Protein AF-A0A7C5NRJ4-F1 (afdb_monomer_lite)

Foldseek 3Di:
DWDDDVVVVVVLVVLCVVDQQDWDWDAFPVGIDIGGSVQLVLCPCPNRHTNDDDCNHVVNVVVVVVVVVVCVVVVNDDDDDAAAPADPVVGDGDDPVCDVVVDDDDDDFDKDWDWWAFPPDPQETEIFIDSCVVLLLQFQEKEAAQAFKWWFKDDPPHTYIFTPLQPVVDDDDIDTPDIDGLVVQWFTATAGPPCVDPVNVVQCSNVRYGYDYDNPQDSNDTGSMYTARLNHDRVSVVVCVVSVTTHD

Secondary structure (DSSP, 8-state):
--PPPHHHHHHHHHHHHH-TT-EEEEEETTEEEEEEHHHHHHTTTSTTT-SS--TTSHHHHHHHHHHHHHHHHTT----------EETTTTEE--HHHHHHH---------EEEEEEBTTSTTEEEEEEES-GGGGGG--EEEE-TTSEEEEEEETTEEEEEEGGGGGG--S--EEEEEEEGGGGTT-BB--TTTTSHHHHHHTHHHH-BEEE-TT--SSSTTSEEEE-TTT-HHHHHHHHHHT----

Sequence (248 aa):
MDWDDPDLLRKLREKMAEDPSQVLTVEGRLGPVTGTVEWIVGHLGMPELGGSYFTFSDENNYTIWSVIKSCHDRGWVYKGRDVMPWCVRCGTGLSQHEIVTEGYQEITHPGVTLRFPLLGRDKESLLIWTTTPWTLTSNVAAAVGPELTYVKVRQGDEIFYLSEGTLHNLRGEYEVLGRLKGHEMEGWRYAGPFDELPAQQRSGSPEAHRVILWDEVGEEEGTGIVHIAPGCGAEDFQLSKEHGLPVV

Radius of gyration: 29.18 Å; chains: 1; bounding box: 64×38×79 Å

Structure (mmCIF, N/CA/C/O backbone):
data_AF-A0A7C5NRJ4-F1
#
_entry.id   AF-A0A7C5NRJ4-F1
#
loop_
_atom_site.group_PDB
_atom_site.id
_atom_site.type_symbol
_atom_site.label_atom_id
_atom_site.label_alt_id
_atom_site.label_comp_id
_atom_site.label_asym_id
_atom_site.label_entity_id
_atom_site.label_seq_id
_atom_site.pdbx_PDB_ins_code
_atom_site.Cartn_x
_atom_site.Cartn_y
_atom_site.Cartn_z
_atom_site.occupancy
_atom_site.B_iso_or_equiv
_atom_site.auth_seq_id
_atom_site.auth_comp_id
_atom_site.auth_asym_id
_atom_site.auth_atom_id
_atom_site.pdbx_PDB_model_num
ATOM 1 N N . MET A 1 1 ? 39.269 7.022 -24.790 1.00 59.81 1 MET A N 1
ATOM 2 C CA . MET A 1 1 ? 37.968 6.362 -24.581 1.00 59.81 1 MET A CA 1
ATOM 3 C C . MET A 1 1 ? 37.298 6.396 -25.935 1.00 59.81 1 MET A C 1
ATOM 5 O O . MET A 1 1 ? 37.292 7.456 -26.547 1.00 59.81 1 MET A O 1
ATOM 9 N N . ASP A 1 2 ? 36.958 5.230 -26.462 1.00 75.44 2 ASP A N 1
ATOM 10 C CA . ASP A 1 2 ? 36.652 5.038 -27.880 1.00 75.44 2 ASP A CA 1
ATOM 11 C C . ASP A 1 2 ? 35.155 5.281 -28.119 1.00 75.44 2 ASP A C 1
ATOM 13 O O . ASP A 1 2 ? 34.381 4.351 -28.340 1.00 75.44 2 ASP A O 1
ATOM 17 N N . TRP A 1 3 ? 34.752 6.535 -27.908 1.00 84.25 3 TRP A N 1
ATOM 18 C CA . TRP A 1 3 ? 33.369 6.987 -28.022 1.00 84.25 3 TRP A CA 1
ATOM 19 C C . TRP A 1 3 ? 33.026 7.347 -29.461 1.00 84.25 3 TRP A C 1
ATOM 21 O O . TRP A 1 3 ? 33.870 7.845 -30.205 1.00 84.25 3 TRP A O 1
ATOM 31 N N . ASP A 1 4 ? 31.760 7.160 -29.804 1.00 87.81 4 ASP A N 1
ATOM 32 C CA . ASP A 1 4 ? 31.194 7.602 -31.072 1.00 87.81 4 ASP A CA 1
ATOM 33 C C . ASP A 1 4 ? 31.113 9.132 -31.132 1.00 87.81 4 ASP A C 1
ATOM 35 O O . ASP A 1 4 ? 30.867 9.801 -30.123 1.00 87.81 4 ASP A O 1
ATOM 39 N N . ASP A 1 5 ? 31.310 9.688 -32.329 1.00 89.50 5 ASP A N 1
ATOM 40 C CA . ASP A 1 5 ? 31.257 11.130 -32.568 1.00 89.50 5 ASP A CA 1
ATOM 41 C C . ASP A 1 5 ? 29.828 11.673 -32.339 1.00 89.50 5 ASP A C 1
ATOM 43 O O . ASP A 1 5 ? 28.901 11.301 -33.071 1.00 89.50 5 ASP A O 1
ATOM 47 N N . PRO A 1 6 ? 29.610 12.582 -31.366 1.00 91.44 6 PRO A N 1
ATOM 48 C CA . PRO A 1 6 ? 28.294 13.156 -31.105 1.00 91.44 6 PRO A CA 1
ATOM 49 C C . PRO A 1 6 ? 27.660 13.855 -32.314 1.00 91.44 6 PRO A C 1
ATOM 51 O O . PRO A 1 6 ? 26.430 13.885 -32.413 1.00 91.44 6 PRO A O 1
ATOM 54 N N . ASP A 1 7 ? 28.453 14.420 -33.227 1.00 94.25 7 ASP A N 1
ATOM 55 C CA . ASP A 1 7 ? 27.920 15.095 -34.414 1.00 94.25 7 ASP A CA 1
ATOM 56 C C . ASP A 1 7 ? 27.380 14.092 -35.437 1.00 94.25 7 ASP A C 1
ATOM 58 O O . ASP A 1 7 ? 26.308 14.308 -36.016 1.00 94.25 7 ASP A O 1
ATOM 62 N N . LEU A 1 8 ? 28.038 12.938 -35.574 1.00 91.62 8 LEU A N 1
ATOM 63 C CA . LEU A 1 8 ? 27.502 11.811 -36.332 1.00 91.62 8 LEU A CA 1
ATOM 64 C C . LEU A 1 8 ? 26.182 11.317 -35.725 1.00 91.62 8 LEU A C 1
ATOM 66 O O . LEU A 1 8 ? 25.205 11.143 -36.454 1.00 91.62 8 LEU A O 1
ATOM 70 N N . LEU A 1 9 ? 26.111 11.153 -34.400 1.00 93.69 9 LEU A N 1
ATOM 71 C CA . LEU A 1 9 ? 24.890 10.696 -33.721 1.00 93.69 9 LEU A CA 1
ATOM 72 C C . LEU A 1 9 ? 23.713 11.668 -33.918 1.00 93.69 9 LEU A C 1
ATOM 74 O O . LEU A 1 9 ? 22.585 11.239 -34.172 1.00 93.69 9 LEU A O 1
ATOM 78 N N . ARG A 1 10 ? 23.957 12.986 -33.863 1.00 95.69 10 ARG A N 1
ATOM 79 C CA . ARG A 1 10 ? 22.926 14.005 -34.151 1.00 95.69 10 ARG A CA 1
ATOM 80 C C . ARG A 1 10 ? 22.443 13.937 -35.597 1.00 95.69 10 ARG A C 1
ATOM 82 O O . ARG A 1 10 ? 21.234 13.987 -35.823 1.00 95.69 10 ARG A O 1
ATOM 89 N N . LYS A 1 11 ? 23.362 13.759 -36.550 1.00 95.69 11 LYS A N 1
ATOM 90 C CA . LYS A 1 11 ? 23.034 13.584 -37.971 1.00 95.69 11 LYS A CA 1
ATOM 91 C C . LYS A 1 11 ? 22.201 12.323 -38.207 1.00 95.69 11 LYS A C 1
ATOM 93 O O . LYS A 1 11 ? 21.231 12.370 -38.956 1.00 95.69 11 LYS A O 1
ATOM 98 N N . LEU A 1 12 ? 22.546 11.206 -37.564 1.00 94.75 12 LEU A N 1
ATOM 99 C CA . LEU A 1 12 ? 21.774 9.963 -37.653 1.00 94.75 12 LEU A CA 1
ATOM 100 C C . LEU A 1 12 ? 20.356 10.140 -37.100 1.00 94.75 12 LEU A C 1
ATOM 102 O O . LEU A 1 12 ? 19.401 9.708 -37.741 1.00 94.75 12 LEU A O 1
ATOM 106 N N . ARG A 1 13 ? 20.199 10.838 -35.968 1.00 95.69 13 ARG A N 1
ATOM 107 C CA . ARG A 1 13 ? 18.881 11.184 -35.408 1.00 95.69 13 ARG A CA 1
ATOM 108 C C . ARG A 1 13 ? 18.036 12.004 -36.385 1.00 95.69 13 ARG A C 1
ATOM 110 O O . ARG A 1 13 ? 16.857 11.714 -36.550 1.00 95.69 13 ARG A O 1
ATOM 117 N N . GLU A 1 14 ? 18.616 13.029 -37.009 1.00 97.50 14 GLU A N 1
ATOM 118 C CA . GLU A 1 14 ? 17.909 13.864 -37.994 1.00 97.50 14 GLU A CA 1
ATOM 119 C C . GLU A 1 14 ? 17.470 13.037 -39.203 1.00 97.50 14 GLU A C 1
ATOM 121 O O . GLU A 1 14 ? 16.296 13.045 -39.560 1.00 97.50 14 GLU A O 1
ATOM 126 N N . LYS A 1 15 ? 18.373 12.222 -39.754 1.00 96.62 15 LYS A N 1
ATOM 127 C CA . LYS A 1 15 ? 18.057 11.339 -40.881 1.00 96.62 15 LYS A CA 1
ATOM 128 C C . LYS A 1 15 ? 17.011 10.275 -40.554 1.00 96.62 15 LYS A C 1
ATOM 130 O O . LYS A 1 15 ? 16.195 9.952 -41.411 1.00 96.62 15 LYS A O 1
ATOM 135 N N . MET A 1 16 ? 17.010 9.763 -39.323 1.00 96.19 16 MET A N 1
ATOM 136 C CA . MET A 1 16 ? 16.001 8.817 -38.843 1.00 96.19 16 MET A CA 1
ATOM 137 C C . MET A 1 16 ? 14.613 9.466 -38.801 1.00 96.19 16 MET A C 1
ATOM 139 O O . MET A 1 16 ? 13.623 8.822 -39.124 1.00 96.19 16 MET A O 1
ATOM 143 N N . ALA A 1 17 ? 14.532 10.745 -38.424 1.00 96.62 17 ALA A N 1
ATOM 144 C CA . ALA A 1 17 ? 13.275 11.489 -38.421 1.00 96.62 17 ALA A CA 1
ATOM 145 C C . ALA A 1 17 ? 12.796 11.865 -39.836 1.00 96.62 17 ALA A C 1
ATOM 147 O O . ALA A 1 17 ? 11.594 11.990 -40.053 1.00 96.62 17 ALA A O 1
ATOM 148 N N . GLU A 1 18 ? 13.720 12.058 -40.783 1.00 97.00 18 GLU A N 1
ATOM 149 C CA . GLU A 1 18 ? 13.412 12.380 -42.182 1.00 97.00 18 GLU A CA 1
ATOM 150 C C . GLU A 1 18 ? 12.893 11.167 -42.969 1.00 97.00 18 GLU A C 1
ATOM 152 O O . GLU A 1 18 ? 11.798 11.211 -43.525 1.00 97.00 18 GLU A O 1
ATOM 157 N N . ASP A 1 19 ? 13.696 10.104 -43.044 1.00 97.25 19 ASP A N 1
ATOM 158 C CA . ASP A 1 19 ? 13.384 8.862 -43.757 1.00 97.25 19 ASP A CA 1
ATOM 159 C C . ASP A 1 19 ? 14.314 7.745 -43.246 1.00 97.25 19 ASP A C 1
ATOM 161 O O . ASP A 1 19 ? 15.492 7.720 -43.623 1.00 97.25 19 ASP A O 1
ATOM 165 N N . PRO A 1 20 ? 13.818 6.808 -42.416 1.00 96.38 20 PRO A N 1
ATOM 166 C CA . PRO A 1 20 ? 14.601 5.677 -41.911 1.00 96.38 20 PRO A CA 1
ATOM 167 C C . PRO A 1 20 ? 15.155 4.755 -43.010 1.00 96.38 20 PRO A C 1
ATOM 169 O O . PRO A 1 20 ? 16.178 4.095 -42.809 1.00 96.38 20 PRO A O 1
ATOM 172 N N . SER A 1 21 ? 14.500 4.713 -44.175 1.00 97.56 21 SER A N 1
ATOM 173 C CA . SER A 1 21 ? 14.833 3.803 -45.276 1.00 97.56 21 SER A CA 1
ATOM 174 C C . SER A 1 21 ? 15.904 4.350 -46.224 1.00 97.56 21 SER A C 1
ATOM 176 O O . SER A 1 21 ? 16.447 3.597 -47.038 1.00 97.56 21 SER A O 1
ATOM 178 N N . GLN A 1 22 ? 16.259 5.637 -46.112 1.00 97.12 22 GLN A N 1
ATOM 179 C CA . GLN A 1 22 ? 17.294 6.239 -46.952 1.00 97.12 22 GLN A CA 1
ATOM 180 C C . GLN A 1 22 ? 18.653 5.573 -46.696 1.00 97.12 22 GLN A C 1
ATOM 182 O O . GLN A 1 22 ? 19.018 5.278 -45.557 1.00 97.12 22 GLN A O 1
ATOM 187 N N . VAL A 1 23 ? 19.432 5.374 -47.756 1.00 96.88 23 VAL A N 1
ATOM 188 C CA . VAL A 1 23 ? 20.769 4.779 -47.659 1.00 96.88 23 VAL A CA 1
ATOM 189 C C . VAL A 1 23 ? 21.804 5.866 -47.380 1.00 96.88 23 VAL A C 1
ATOM 191 O O . VAL A 1 23 ? 21.838 6.888 -48.068 1.00 96.88 23 VAL A O 1
ATOM 194 N N . LEU A 1 24 ? 22.682 5.633 -46.406 1.00 94.75 24 LEU A N 1
ATOM 195 C CA . LEU A 1 24 ? 23.887 6.433 -46.205 1.00 94.75 24 LEU A CA 1
ATOM 196 C C . LEU A 1 24 ? 25.115 5.554 -46.007 1.00 94.75 24 LEU A C 1
ATOM 198 O O . LEU A 1 24 ? 25.022 4.389 -45.626 1.00 94.75 24 LEU A O 1
ATOM 202 N N . THR A 1 25 ? 26.271 6.168 -46.218 1.00 95.44 25 THR A N 1
ATOM 203 C CA . THR A 1 25 ? 27.565 5.614 -45.843 1.00 95.44 25 THR A CA 1
ATOM 204 C C . THR A 1 25 ? 28.103 6.398 -44.652 1.00 95.44 25 THR A C 1
ATOM 206 O O . THR A 1 25 ? 28.098 7.633 -44.666 1.00 95.44 25 THR A O 1
ATOM 209 N N . VAL A 1 26 ? 28.550 5.684 -43.624 1.00 92.62 26 VAL A N 1
ATOM 210 C CA . VAL A 1 26 ? 29.241 6.234 -42.452 1.00 92.62 26 VAL A CA 1
ATOM 211 C C . VAL A 1 26 ? 30.645 5.651 -42.371 1.00 92.62 26 VAL A C 1
ATOM 213 O O . VAL A 1 26 ? 30.872 4.517 -42.786 1.00 92.62 26 VAL A O 1
ATOM 216 N N . GLU A 1 27 ? 31.590 6.423 -41.848 1.00 90.50 27 GLU A N 1
ATOM 217 C CA . GLU A 1 27 ? 32.934 5.922 -41.565 1.00 90.50 27 GLU A CA 1
ATOM 218 C C . GLU A 1 27 ? 32.888 5.089 -40.281 1.00 90.50 27 GLU A C 1
ATOM 220 O O . GLU A 1 27 ? 32.704 5.634 -39.194 1.00 90.50 27 GLU A O 1
ATOM 225 N N . GLY A 1 28 ? 32.992 3.767 -40.422 1.00 86.44 28 GLY A N 1
ATOM 226 C CA . GLY A 1 28 ? 33.091 2.828 -39.309 1.00 86.44 28 GLY A CA 1
ATOM 227 C C . GLY A 1 28 ? 34.545 2.536 -38.932 1.00 86.44 28 GLY A C 1
ATOM 228 O O . GLY A 1 28 ? 35.492 2.962 -39.597 1.00 86.44 28 GLY A O 1
ATOM 229 N N . ARG A 1 29 ? 34.750 1.749 -37.873 1.00 83.81 29 ARG A N 1
ATOM 230 C CA . ARG A 1 29 ? 36.098 1.405 -37.373 1.00 83.81 29 ARG A CA 1
ATOM 231 C C . ARG A 1 29 ? 36.884 0.501 -38.307 1.00 83.81 29 ARG A C 1
ATOM 233 O O . ARG A 1 29 ? 38.108 0.583 -38.367 1.00 83.81 29 ARG A O 1
ATOM 240 N N . LEU A 1 30 ? 36.175 -0.380 -39.004 1.00 85.31 30 LEU A N 1
ATOM 241 C CA . LEU A 1 30 ? 36.756 -1.338 -39.944 1.00 85.31 30 LEU A CA 1
ATOM 242 C C . LEU A 1 30 ? 36.697 -0.832 -41.397 1.00 85.31 30 LEU A C 1
ATOM 244 O O . LEU A 1 30 ? 37.069 -1.562 -42.315 1.00 85.31 30 LEU A O 1
ATOM 248 N N . GLY A 1 31 ? 36.258 0.415 -41.598 1.00 89.56 31 GLY A N 1
ATOM 249 C CA . GLY A 1 31 ? 36.072 1.059 -42.895 1.00 89.56 31 GLY A CA 1
ATOM 250 C C . GLY A 1 31 ? 34.644 1.584 -43.100 1.00 89.56 31 GLY A C 1
ATOM 251 O O . GLY A 1 31 ? 33.817 1.507 -42.189 1.00 89.56 31 GLY A O 1
ATOM 252 N N . PRO A 1 32 ? 34.336 2.118 -44.296 1.00 93.38 32 PRO A N 1
ATOM 253 C CA . PRO A 1 32 ? 33.019 2.664 -44.599 1.00 93.38 32 PRO A CA 1
ATOM 254 C C . PRO A 1 32 ? 31.922 1.595 -44.542 1.00 93.38 32 PRO A C 1
ATOM 256 O O . PRO A 1 32 ? 32.010 0.559 -45.203 1.00 93.38 32 PRO A O 1
ATOM 259 N N . VAL A 1 33 ? 30.850 1.878 -43.808 1.00 93.44 33 VAL A N 1
ATOM 260 C CA . VAL A 1 33 ? 29.668 1.018 -43.680 1.00 93.44 33 VAL A CA 1
ATOM 261 C C . VAL A 1 33 ? 28.497 1.692 -44.385 1.00 93.44 33 VAL A C 1
ATOM 263 O O . VAL A 1 33 ? 28.219 2.866 -44.148 1.00 93.44 33 VAL A O 1
ATOM 266 N N . THR A 1 34 ? 27.813 0.965 -45.271 1.00 95.62 34 THR A N 1
ATOM 267 C CA . THR A 1 34 ? 26.667 1.478 -46.038 1.00 95.62 34 THR A CA 1
ATOM 268 C C . THR A 1 34 ? 25.417 0.677 -45.724 1.00 95.62 34 THR A C 1
ATOM 270 O O . THR A 1 34 ? 25.431 -0.549 -45.801 1.00 95.62 34 THR A O 1
ATOM 273 N N . GLY A 1 35 ? 24.328 1.372 -45.426 1.00 95.31 35 GLY A N 1
ATOM 274 C CA . GLY A 1 35 ? 23.040 0.764 -45.121 1.00 95.31 35 GLY A CA 1
ATOM 275 C C . GLY A 1 35 ? 21.943 1.815 -45.043 1.00 95.31 35 GLY A C 1
ATOM 276 O O . GLY A 1 35 ? 22.200 3.013 -45.181 1.00 95.31 35 GLY A O 1
ATOM 277 N N . THR A 1 36 ? 20.709 1.369 -44.826 1.00 97.44 36 THR A N 1
ATOM 278 C CA . THR A 1 36 ? 19.614 2.280 -44.468 1.00 97.44 36 THR A CA 1
ATOM 279 C C . THR A 1 36 ? 19.926 2.972 -43.138 1.00 97.44 36 THR A C 1
ATOM 281 O O . THR A 1 36 ? 20.596 2.367 -42.296 1.00 97.44 36 THR A O 1
ATOM 284 N N . VAL A 1 37 ? 19.409 4.181 -42.903 1.00 96.81 37 VAL A N 1
ATOM 285 C CA . VAL A 1 37 ? 19.568 4.875 -41.608 1.00 96.81 37 VAL A CA 1
ATOM 286 C C . VAL A 1 37 ? 19.127 3.996 -40.446 1.00 96.81 37 VAL A C 1
ATOM 288 O O . VAL A 1 37 ? 19.855 3.901 -39.461 1.00 96.81 37 VAL A O 1
ATOM 291 N N . GLU A 1 38 ? 17.978 3.332 -40.575 1.00 96.12 38 GLU A N 1
ATOM 292 C CA . GLU A 1 38 ? 17.449 2.426 -39.554 1.00 96.12 38 GLU A CA 1
ATOM 293 C C . GLU A 1 38 ? 18.449 1.325 -39.205 1.00 96.12 38 GLU A C 1
ATOM 295 O O . GLU A 1 38 ? 18.850 1.202 -38.051 1.00 96.12 38 GLU A O 1
ATOM 300 N N . TRP A 1 39 ? 18.923 0.595 -40.218 1.00 95.50 39 TRP A N 1
ATOM 301 C CA . TRP A 1 39 ? 19.940 -0.442 -40.049 1.00 95.50 39 TRP A CA 1
ATOM 302 C C . TRP A 1 39 ? 21.212 0.090 -39.373 1.00 95.50 39 TRP A C 1
ATOM 304 O O . TRP A 1 39 ? 21.688 -0.522 -38.421 1.00 95.50 39 TRP A O 1
ATOM 314 N N . ILE A 1 40 ? 21.736 1.245 -39.802 1.00 94.75 40 ILE A N 1
ATOM 315 C CA . ILE A 1 40 ? 22.952 1.826 -39.206 1.00 94.75 40 ILE A CA 1
ATOM 316 C C . ILE A 1 40 ? 22.726 2.182 -37.732 1.00 94.75 40 ILE A C 1
ATOM 318 O O . ILE A 1 40 ? 23.578 1.875 -36.904 1.00 94.75 40 ILE A O 1
ATOM 322 N N . VAL A 1 41 ? 21.588 2.792 -37.386 1.00 94.38 41 VAL A N 1
ATOM 323 C CA . VAL A 1 41 ? 21.258 3.140 -35.993 1.00 94.38 41 VAL A CA 1
ATOM 324 C C . VAL A 1 41 ? 21.036 1.891 -35.138 1.00 94.38 41 VAL A C 1
ATOM 326 O O . VAL A 1 41 ? 21.525 1.841 -34.011 1.00 94.38 41 VAL A O 1
ATOM 329 N N . GLY A 1 42 ? 20.356 0.874 -35.674 1.00 93.75 42 GLY A N 1
ATOM 330 C CA . GLY A 1 42 ? 20.149 -0.413 -35.006 1.00 93.75 42 GLY A CA 1
ATOM 331 C C . GLY A 1 42 ? 21.455 -1.166 -34.739 1.00 93.75 42 GLY A C 1
ATOM 332 O O . GLY A 1 42 ? 21.559 -1.867 -33.738 1.00 93.75 42 GLY A O 1
ATOM 333 N N . HIS A 1 43 ? 22.485 -0.963 -35.563 1.00 92.75 43 HIS A N 1
ATOM 334 C CA . HIS A 1 43 ? 23.797 -1.603 -35.405 1.00 92.75 43 HIS A CA 1
ATOM 335 C C . HIS A 1 43 ? 24.823 -0.723 -34.665 1.00 92.75 43 HIS A C 1
ATOM 337 O O . HIS A 1 43 ? 25.992 -1.101 -34.552 1.00 92.75 43 HIS A O 1
ATOM 343 N N . LEU A 1 44 ? 24.430 0.439 -34.128 1.00 92.31 44 LEU A N 1
ATOM 344 C CA . LEU A 1 44 ? 25.333 1.239 -33.295 1.00 92.31 44 LEU A CA 1
ATOM 345 C C . LEU A 1 44 ? 25.823 0.432 -32.083 1.00 92.31 44 LEU A C 1
ATOM 347 O O . LEU A 1 44 ? 25.053 -0.252 -31.408 1.00 92.31 44 LEU A O 1
ATOM 351 N N . GLY A 1 45 ? 27.122 0.544 -31.803 1.00 88.75 45 GLY A N 1
ATOM 352 C CA . GLY A 1 45 ? 27.816 -0.237 -30.776 1.00 88.75 45 GLY A CA 1
ATOM 353 C C . GLY A 1 45 ? 28.362 -1.585 -31.250 1.00 88.75 45 GLY A C 1
ATOM 354 O O . GLY A 1 45 ? 29.057 -2.247 -30.483 1.00 88.75 45 GLY A O 1
ATOM 355 N N . MET A 1 46 ? 28.114 -1.964 -32.509 1.00 88.75 46 MET A N 1
ATOM 356 C CA . MET A 1 46 ? 28.750 -3.130 -33.125 1.00 88.75 46 MET A CA 1
ATOM 357 C C . MET A 1 46 ? 30.193 -2.828 -33.565 1.00 88.75 46 MET A C 1
ATOM 359 O O . MET A 1 46 ? 30.471 -1.687 -33.954 1.00 88.75 46 MET A O 1
ATOM 363 N N . PRO A 1 47 ? 31.111 -3.823 -33.557 1.00 85.75 47 PRO A N 1
ATOM 364 C CA . PRO A 1 47 ? 32.531 -3.637 -33.869 1.00 85.75 47 PRO A CA 1
ATOM 365 C C . PRO A 1 47 ? 32.821 -2.895 -35.177 1.00 85.75 47 PRO A C 1
ATOM 367 O O . PRO A 1 47 ? 33.839 -2.209 -35.279 1.00 85.75 47 PRO A O 1
ATOM 370 N N . GLU A 1 48 ? 31.948 -3.027 -36.176 1.00 86.06 48 GLU A N 1
ATOM 371 C CA . GLU A 1 48 ? 32.102 -2.392 -37.484 1.00 86.06 48 GLU A CA 1
ATOM 372 C C . GLU A 1 48 ? 31.872 -0.876 -37.421 1.00 86.06 48 GLU A C 1
ATOM 374 O O . GLU A 1 48 ? 32.523 -0.131 -38.154 1.00 86.06 48 GLU A O 1
ATOM 379 N N . LEU A 1 49 ? 30.975 -0.415 -36.544 1.00 85.69 49 LEU A N 1
ATOM 380 C CA . LEU A 1 49 ? 30.508 0.972 -36.482 1.00 85.69 49 LEU A CA 1
ATOM 381 C C . LEU A 1 49 ? 31.152 1.774 -35.349 1.00 85.69 49 LEU A C 1
ATOM 383 O O . LEU A 1 49 ? 31.467 2.942 -35.555 1.00 85.69 49 LEU A O 1
ATOM 387 N N . GLY A 1 50 ? 31.390 1.171 -34.182 1.00 75.56 50 GLY A N 1
ATOM 388 C CA . GLY A 1 50 ? 31.805 1.933 -33.006 1.00 75.56 50 GLY A CA 1
ATOM 389 C C . GLY A 1 50 ? 31.890 1.106 -31.728 1.00 75.56 50 GLY A C 1
ATOM 390 O O . GLY A 1 50 ? 31.835 -0.117 -31.754 1.00 75.56 50 GLY A O 1
ATOM 391 N N . GLY A 1 51 ? 32.081 1.777 -30.595 1.00 76.50 51 GLY A N 1
ATOM 392 C CA . GLY A 1 51 ? 32.390 1.130 -29.311 1.00 76.50 51 GLY A CA 1
ATOM 393 C C . GLY A 1 51 ? 31.859 1.869 -28.096 1.00 76.50 51 GLY A C 1
ATOM 394 O O . GLY A 1 51 ? 32.277 1.567 -26.976 1.00 76.50 51 GLY A O 1
ATOM 395 N N . SER A 1 52 ? 30.926 2.799 -28.303 1.00 88.62 52 SER A N 1
ATOM 396 C CA . SER A 1 52 ? 29.949 3.117 -27.267 1.00 88.62 52 SER A CA 1
ATOM 397 C C . SER A 1 52 ? 28.877 2.032 -27.250 1.00 88.62 52 SER A C 1
ATOM 399 O O . SER A 1 52 ? 28.541 1.444 -28.273 1.00 88.62 52 SER A O 1
ATOM 401 N N . TYR A 1 53 ? 28.309 1.789 -26.080 1.00 88.69 53 TYR A N 1
ATOM 402 C CA . TYR A 1 53 ? 27.153 0.920 -25.926 1.00 88.69 53 TYR A CA 1
ATOM 403 C C . TYR A 1 53 ? 25.859 1.741 -26.017 1.00 88.69 53 TYR A C 1
ATOM 405 O O . TYR A 1 53 ? 25.759 2.801 -25.393 1.00 88.69 53 TYR A O 1
ATOM 413 N N . PHE A 1 54 ? 24.858 1.232 -26.741 1.00 91.81 54 PHE A N 1
ATOM 414 C CA . PHE A 1 54 ? 23.553 1.876 -26.898 1.00 91.81 54 PHE A CA 1
ATOM 415 C C . PHE A 1 54 ? 22.427 0.916 -26.522 1.00 91.81 54 PHE A C 1
ATOM 417 O O . PHE A 1 54 ? 22.335 -0.187 -27.049 1.00 91.81 54 PHE A O 1
ATOM 424 N N . THR A 1 55 ? 21.526 1.347 -25.636 1.00 92.56 55 THR A N 1
ATOM 425 C CA . THR A 1 55 ? 20.427 0.492 -25.161 1.00 92.56 55 THR A CA 1
ATOM 426 C C . THR A 1 55 ? 19.377 0.205 -26.234 1.00 92.56 55 THR A C 1
ATOM 428 O O . THR A 1 55 ? 18.687 -0.805 -26.152 1.00 92.56 55 THR A O 1
ATOM 431 N N . PHE A 1 56 ? 19.257 1.078 -27.233 1.00 91.62 56 PHE A N 1
ATOM 432 C CA . PHE A 1 56 ? 18.292 0.950 -28.322 1.00 91.62 56 PHE A CA 1
ATOM 433 C C . PHE A 1 56 ? 18.808 0.126 -29.513 1.00 91.62 56 PHE A C 1
ATOM 435 O O . PHE A 1 56 ? 18.047 -0.058 -30.459 1.00 91.62 56 PHE A O 1
ATOM 442 N N . SER A 1 57 ? 20.068 -0.331 -29.502 1.00 93.06 57 SER A N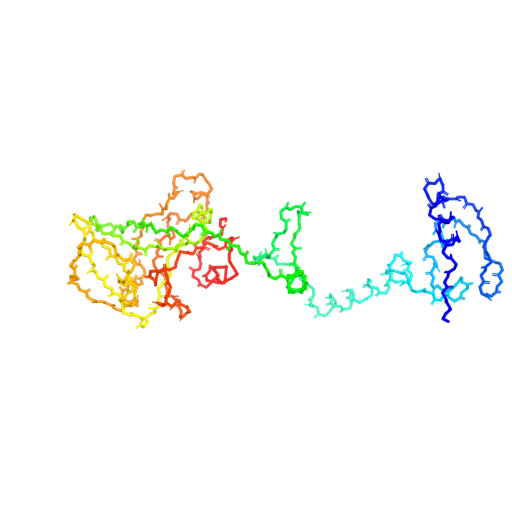 1
ATOM 443 C CA . SER A 1 57 ? 20.614 -1.139 -30.598 1.00 93.06 57 SER A CA 1
ATOM 444 C C . SER A 1 57 ? 19.975 -2.527 -30.646 1.00 93.06 57 SER A C 1
ATOM 446 O O . SER A 1 57 ? 19.503 -3.058 -29.634 1.00 93.06 57 SER A O 1
ATOM 448 N N . ASP A 1 58 ? 19.979 -3.130 -31.830 1.00 93.06 58 ASP A N 1
ATOM 449 C CA . ASP A 1 58 ? 19.410 -4.449 -32.080 1.00 93.06 58 ASP A CA 1
ATOM 450 C C . ASP A 1 58 ? 20.108 -5.508 -31.227 1.00 93.06 58 ASP A C 1
ATOM 452 O O . ASP A 1 58 ? 19.438 -6.264 -30.526 1.00 93.06 58 ASP A O 1
ATOM 456 N N . GLU A 1 59 ? 21.445 -5.537 -31.214 1.00 90.81 59 GLU A N 1
ATOM 457 C CA . GLU A 1 59 ? 22.207 -6.501 -30.409 1.00 90.81 59 GLU A CA 1
ATOM 458 C C . GLU A 1 59 ? 21.847 -6.402 -28.922 1.00 90.81 59 GLU A C 1
ATOM 460 O O . GLU A 1 59 ? 21.589 -7.425 -28.273 1.00 90.81 59 GLU A O 1
ATOM 465 N N . ASN A 1 60 ? 21.777 -5.182 -28.377 1.00 92.31 60 ASN A N 1
ATOM 466 C CA . ASN A 1 60 ? 21.425 -5.002 -26.978 1.00 92.31 60 ASN A CA 1
ATOM 467 C C . ASN A 1 60 ? 19.987 -5.453 -26.700 1.00 92.31 60 ASN A C 1
ATOM 469 O O . ASN A 1 60 ? 19.750 -6.196 -25.745 1.00 92.31 60 ASN A O 1
ATOM 473 N N . ASN A 1 61 ? 19.034 -5.054 -27.545 1.00 95.06 61 ASN A N 1
ATOM 474 C CA . ASN A 1 61 ? 17.645 -5.482 -27.423 1.00 95.06 61 ASN A CA 1
ATOM 475 C C . ASN A 1 61 ? 17.542 -7.013 -27.471 1.00 95.06 61 ASN A C 1
ATOM 477 O O . ASN A 1 61 ? 16.993 -7.613 -26.548 1.00 95.06 61 ASN A O 1
ATOM 481 N N . TYR A 1 62 ? 18.121 -7.681 -28.471 1.00 95.12 62 TYR A N 1
ATOM 482 C CA . TYR A 1 62 ? 18.080 -9.145 -28.571 1.00 95.12 62 TYR A CA 1
ATOM 483 C C . TYR A 1 62 ? 18.768 -9.842 -27.392 1.00 95.12 62 TYR A C 1
ATOM 485 O O . TYR A 1 62 ? 18.295 -10.885 -26.930 1.00 95.12 62 TYR A O 1
ATOM 493 N N . THR A 1 63 ? 19.828 -9.250 -26.844 1.00 94.75 63 THR A N 1
ATOM 494 C CA . THR A 1 63 ? 20.477 -9.749 -25.625 1.00 94.75 63 THR A CA 1
ATOM 495 C C . THR A 1 63 ? 19.546 -9.642 -24.415 1.00 94.75 63 THR A C 1
ATOM 497 O O . THR A 1 63 ? 19.378 -10.625 -23.688 1.00 94.75 63 THR A O 1
ATOM 500 N N . ILE A 1 64 ? 18.862 -8.507 -24.230 1.00 96.56 64 ILE A N 1
ATOM 501 C CA . ILE A 1 64 ? 17.836 -8.332 -23.187 1.00 96.56 64 ILE A CA 1
ATOM 502 C C . ILE A 1 64 ? 16.722 -9.375 -23.349 1.00 96.56 64 ILE A C 1
ATOM 504 O O . ILE A 1 64 ? 16.351 -10.041 -22.379 1.00 96.56 64 ILE A O 1
ATOM 508 N N . TRP A 1 65 ? 16.225 -9.583 -24.571 1.00 97.50 65 TRP A N 1
ATOM 509 C CA . TRP A 1 65 ? 15.206 -10.597 -24.861 1.00 97.50 65 TRP A CA 1
ATOM 510 C C . TRP A 1 65 ? 15.677 -12.014 -24.515 1.00 97.50 65 TRP A C 1
ATOM 512 O O . TRP A 1 65 ? 14.905 -12.793 -23.953 1.00 97.50 65 TRP A O 1
ATOM 522 N N . SER A 1 66 ? 16.940 -12.347 -24.787 1.00 97.88 66 SER A N 1
ATOM 523 C CA . SER A 1 66 ? 17.535 -13.640 -24.423 1.00 97.88 66 SER A CA 1
ATOM 524 C C . SER A 1 66 ? 17.574 -13.856 -22.904 1.00 97.88 66 SER A C 1
ATOM 526 O O . SER A 1 66 ? 17.237 -14.940 -22.411 1.00 97.88 66 SER A O 1
ATOM 528 N N . VAL A 1 67 ? 17.904 -12.810 -22.138 1.00 98.00 67 VAL A N 1
ATOM 529 C CA . VAL A 1 67 ? 17.877 -12.849 -20.667 1.00 98.00 67 VAL A CA 1
ATOM 530 C C . VAL A 1 67 ? 16.448 -13.028 -20.154 1.00 98.00 67 VAL A C 1
ATOM 532 O O . VAL A 1 67 ? 16.202 -13.933 -19.356 1.00 98.00 67 VAL A O 1
ATOM 535 N N . ILE A 1 68 ? 15.489 -12.238 -20.649 1.00 97.69 68 ILE A N 1
ATOM 536 C CA . ILE A 1 68 ? 14.075 -12.350 -20.253 1.00 97.69 68 ILE A CA 1
ATOM 537 C C . ILE A 1 68 ? 13.538 -13.746 -20.580 1.00 97.69 68 ILE A C 1
ATOM 539 O O . ILE A 1 68 ? 12.901 -14.369 -19.729 1.00 97.69 68 ILE A O 1
ATOM 543 N N . LYS A 1 69 ? 13.846 -14.277 -21.770 1.00 97.94 69 LYS A N 1
ATOM 544 C CA . LYS A 1 69 ? 13.485 -15.644 -22.159 1.00 97.94 69 LYS A CA 1
ATOM 545 C C . LYS A 1 69 ? 14.083 -16.677 -21.207 1.00 97.94 69 LYS A C 1
ATOM 547 O O . LYS A 1 69 ? 13.372 -17.574 -20.773 1.00 97.94 69 LYS A O 1
ATOM 552 N N . SER A 1 70 ? 15.355 -16.536 -20.846 1.00 98.19 70 SER A N 1
ATOM 553 C CA . SER A 1 70 ? 16.016 -17.446 -19.905 1.00 98.19 70 SER A CA 1
ATOM 554 C C . SER A 1 70 ? 15.360 -17.422 -18.521 1.00 98.19 70 SER A C 1
ATOM 556 O O . SER A 1 70 ? 15.181 -18.472 -17.907 1.00 98.19 70 SER A O 1
ATOM 558 N N . CYS A 1 71 ? 14.966 -16.244 -18.031 1.00 98.19 71 CYS A N 1
ATOM 559 C CA . CYS A 1 71 ? 14.224 -16.104 -16.777 1.00 98.19 71 CYS A CA 1
ATOM 560 C C . CYS A 1 71 ? 12.818 -16.712 -16.877 1.00 98.19 71 CYS A C 1
ATOM 562 O O . CYS A 1 71 ? 12.380 -17.406 -15.960 1.00 98.19 71 CYS A O 1
ATOM 564 N N . HIS A 1 72 ? 12.125 -16.500 -17.996 1.00 97.56 72 HIS A N 1
ATOM 565 C CA . HIS A 1 72 ? 10.813 -17.087 -18.258 1.00 97.56 72 HIS A CA 1
ATOM 566 C C . HIS A 1 72 ? 10.871 -18.621 -18.322 1.00 97.56 72 HIS A C 1
ATOM 568 O O . HIS A 1 72 ? 10.081 -19.286 -17.659 1.00 97.56 72 HIS A O 1
ATOM 574 N N . ASP A 1 73 ? 11.836 -19.194 -19.047 1.00 98.06 73 ASP A N 1
ATOM 575 C CA . ASP A 1 73 ? 12.017 -20.649 -19.170 1.00 98.06 73 ASP A CA 1
ATOM 576 C C . ASP A 1 73 ? 12.324 -21.316 -17.812 1.00 98.06 73 ASP A C 1
ATOM 578 O O . ASP A 1 73 ? 12.044 -22.498 -17.618 1.00 98.06 73 ASP A O 1
ATOM 582 N N . ARG A 1 74 ? 12.861 -20.555 -16.848 1.00 98.19 74 ARG A N 1
ATOM 583 C CA . ARG A 1 74 ? 13.093 -20.982 -15.455 1.00 98.19 74 ARG A CA 1
ATOM 584 C C . ARG A 1 74 ? 11.897 -20.745 -14.525 1.00 98.19 74 ARG A C 1
ATOM 586 O O . ARG A 1 74 ? 11.982 -21.074 -13.344 1.00 98.19 74 ARG A O 1
ATOM 593 N N . GLY A 1 75 ? 10.809 -20.158 -15.021 1.00 97.50 75 GLY A N 1
ATOM 594 C CA . GLY A 1 75 ? 9.628 -19.808 -14.229 1.00 97.50 75 GLY A CA 1
ATOM 595 C C . GLY A 1 75 ? 9.817 -18.601 -13.302 1.00 97.50 75 GLY A C 1
ATOM 596 O O . GLY A 1 75 ? 9.045 -18.434 -12.364 1.00 97.50 75 GLY A O 1
ATOM 597 N N . TRP A 1 76 ? 10.836 -17.763 -13.525 1.00 97.75 76 TRP A N 1
ATOM 598 C CA . TRP A 1 76 ? 11.116 -16.581 -12.693 1.00 97.75 76 TRP A CA 1
ATOM 599 C C . TRP A 1 76 ? 10.313 -15.343 -13.104 1.00 97.75 76 TRP A C 1
ATOM 601 O O . TRP A 1 76 ? 10.194 -14.400 -12.328 1.00 97.75 76 TRP A O 1
ATOM 611 N N . VAL A 1 77 ? 9.756 -15.340 -14.318 1.00 96.25 77 VAL A N 1
ATOM 612 C CA . VAL A 1 77 ? 8.860 -14.287 -14.812 1.00 96.25 77 VAL A CA 1
ATOM 613 C C . VAL A 1 77 ? 7.434 -14.812 -14.772 1.00 96.25 77 VAL A C 1
ATOM 615 O O . VAL A 1 77 ? 7.130 -15.834 -15.383 1.00 96.25 77 VAL A O 1
ATOM 618 N N . TYR A 1 78 ? 6.553 -14.098 -14.078 1.00 93.88 78 TYR A N 1
ATOM 619 C CA . TYR A 1 78 ? 5.147 -14.461 -13.947 1.00 93.88 78 TYR A CA 1
ATOM 620 C C . TYR A 1 78 ? 4.254 -13.220 -13.976 1.00 93.88 78 TYR A C 1
ATOM 622 O O . TYR A 1 78 ? 4.698 -12.099 -13.734 1.00 93.88 78 TYR A O 1
ATOM 630 N N . LYS A 1 79 ? 2.970 -13.434 -14.277 1.00 92.94 79 LYS A N 1
ATOM 631 C CA . LYS A 1 79 ? 1.938 -12.399 -14.209 1.00 92.94 79 LYS A CA 1
ATOM 632 C C . LYS A 1 79 ? 1.144 -12.572 -12.919 1.00 92.94 79 LYS A C 1
ATOM 634 O O . LYS A 1 79 ? 0.499 -13.601 -12.737 1.00 92.94 79 LYS A O 1
ATOM 639 N N . GLY A 1 80 ? 1.178 -11.562 -12.057 1.00 89.69 80 GLY A N 1
ATOM 640 C CA . GLY A 1 80 ? 0.419 -11.511 -10.807 1.00 89.69 80 GLY A CA 1
ATOM 641 C C . GLY A 1 80 ? -0.466 -10.269 -10.716 1.00 89.69 80 GLY A C 1
ATOM 642 O O . GLY A 1 80 ? -0.330 -9.337 -11.509 1.00 89.69 80 GLY A O 1
ATOM 643 N N . ARG A 1 81 ? -1.380 -10.275 -9.743 1.00 88.50 81 ARG A N 1
ATOM 644 C CA . ARG A 1 81 ? -2.055 -9.072 -9.241 1.00 88.50 81 ARG A CA 1
ATOM 645 C C . ARG A 1 81 ? -1.432 -8.756 -7.888 1.00 88.50 81 ARG A C 1
ATOM 647 O O . ARG A 1 81 ? -1.396 -9.642 -7.038 1.00 88.50 81 ARG A O 1
ATOM 654 N N . ASP A 1 82 ? -0.953 -7.533 -7.728 1.00 88.12 82 ASP A N 1
ATOM 655 C CA . ASP A 1 82 ? -0.302 -7.070 -6.506 1.00 88.12 82 ASP A CA 1
ATOM 656 C C . ASP A 1 82 ? -0.555 -5.575 -6.293 1.00 88.12 82 ASP A C 1
ATOM 658 O O . ASP A 1 82 ? -0.994 -4.886 -7.224 1.00 88.12 82 ASP A O 1
ATOM 662 N N . VAL A 1 83 ? -0.276 -5.088 -5.086 1.00 90.44 83 VAL A N 1
ATOM 663 C CA . VAL A 1 83 ? -0.250 -3.655 -4.779 1.00 90.44 83 VAL A CA 1
ATOM 664 C C . VAL A 1 83 ? 1.166 -3.148 -4.990 1.00 90.44 83 VAL A C 1
ATOM 666 O O . VAL A 1 83 ? 2.125 -3.665 -4.424 1.00 90.44 83 VAL A O 1
ATOM 669 N N . MET A 1 84 ? 1.297 -2.135 -5.840 1.00 89.31 84 MET A N 1
ATOM 670 C CA . MET A 1 84 ? 2.582 -1.584 -6.244 1.00 89.31 84 MET A CA 1
ATOM 671 C C . MET A 1 84 ? 2.565 -0.065 -6.071 1.00 89.31 84 MET A C 1
ATOM 673 O O . MET A 1 84 ? 1.537 0.569 -6.328 1.00 89.31 84 MET A O 1
ATOM 677 N N . PRO A 1 85 ? 3.703 0.542 -5.714 1.00 89.75 85 PRO A N 1
ATOM 678 C CA . PRO A 1 85 ? 3.896 1.981 -5.800 1.00 89.75 85 PRO A CA 1
ATOM 679 C C . PRO A 1 85 ? 3.521 2.486 -7.195 1.00 89.75 85 PRO A C 1
ATOM 681 O O . PRO A 1 85 ? 3.981 1.949 -8.203 1.00 89.75 85 PRO A O 1
ATOM 684 N N . TRP A 1 86 ? 2.663 3.503 -7.260 1.00 90.44 86 TRP A N 1
ATOM 685 C CA . TRP A 1 86 ? 2.078 3.966 -8.515 1.00 90.44 86 TRP A CA 1
ATOM 686 C C . TRP A 1 86 ? 2.359 5.444 -8.756 1.00 90.44 86 TRP A C 1
ATOM 688 O O . TRP A 1 86 ? 1.998 6.304 -7.949 1.00 90.44 86 TRP A O 1
ATOM 698 N N . CYS A 1 87 ? 2.942 5.764 -9.912 1.00 90.62 87 CYS A N 1
ATOM 699 C CA . CYS A 1 87 ? 3.110 7.148 -10.328 1.00 90.62 87 CYS A CA 1
ATOM 700 C C . CYS A 1 87 ? 1.879 7.616 -11.108 1.00 90.62 87 CYS A C 1
ATOM 702 O O . CYS A 1 87 ? 1.721 7.306 -12.290 1.00 90.62 87 CYS A O 1
ATOM 704 N N . VAL A 1 88 ? 1.031 8.435 -10.482 1.00 91.81 88 VAL A N 1
ATOM 705 C CA . VAL A 1 88 ? -0.173 8.991 -11.132 1.00 91.81 88 VAL A CA 1
ATOM 706 C C . VAL A 1 88 ? 0.142 9.873 -12.344 1.00 91.81 88 VAL A C 1
ATOM 708 O O . VAL A 1 88 ? -0.650 9.927 -13.278 1.00 91.81 88 VAL A O 1
ATOM 711 N N . ARG A 1 89 ? 1.311 10.530 -12.364 1.00 92.19 89 ARG A N 1
ATOM 712 C CA . ARG A 1 89 ? 1.768 11.354 -13.496 1.00 92.19 89 ARG A CA 1
ATOM 713 C C . ARG A 1 89 ? 2.141 10.496 -14.704 1.00 92.19 89 ARG A C 1
ATOM 715 O O . ARG A 1 89 ? 1.810 10.856 -15.827 1.00 92.19 89 ARG A O 1
ATOM 722 N N . CYS A 1 90 ? 2.868 9.404 -14.473 1.00 93.00 90 CYS A N 1
ATOM 723 C CA . CYS A 1 90 ? 3.376 8.543 -15.541 1.00 93.00 90 CYS A CA 1
ATOM 724 C C . CYS A 1 90 ? 2.366 7.462 -15.956 1.00 93.00 90 CYS A C 1
ATOM 726 O O . CYS A 1 90 ? 2.473 6.932 -17.056 1.00 93.00 90 CYS A O 1
ATOM 728 N N . GLY A 1 91 ? 1.399 7.129 -15.094 1.00 94.31 91 GLY A N 1
ATOM 729 C CA . GLY A 1 91 ? 0.414 6.079 -15.353 1.00 94.31 91 GLY A CA 1
ATOM 730 C C . GLY A 1 91 ? 1.011 4.669 -15.334 1.00 94.31 91 GLY A C 1
ATOM 731 O O . GLY A 1 91 ? 0.552 3.810 -16.081 1.00 94.31 91 GLY A O 1
ATOM 732 N N . THR A 1 92 ? 2.042 4.439 -14.514 1.00 92.69 92 THR A N 1
ATOM 733 C CA . THR A 1 92 ? 2.726 3.144 -14.398 1.00 92.69 92 THR A CA 1
ATOM 734 C C . THR A 1 92 ? 3.118 2.838 -12.954 1.00 92.69 92 THR A C 1
ATOM 736 O O . THR A 1 92 ? 3.330 3.748 -12.145 1.00 92.69 92 THR A O 1
ATOM 739 N N . GLY A 1 93 ? 3.235 1.543 -12.655 1.00 91.00 93 GLY A N 1
ATOM 740 C CA . GLY A 1 93 ? 3.853 1.060 -11.427 1.00 91.00 93 GLY A CA 1
ATOM 741 C C . GLY A 1 93 ? 5.359 1.315 -11.440 1.00 91.00 93 GLY A C 1
ATOM 742 O O . GLY A 1 93 ? 5.980 1.288 -12.505 1.00 91.00 93 GLY A O 1
ATOM 743 N N . LEU A 1 94 ? 5.914 1.564 -10.258 1.00 90.44 94 LEU A N 1
ATOM 744 C CA . LEU A 1 94 ? 7.340 1.770 -10.028 1.00 90.44 94 LEU A CA 1
ATOM 745 C C . LEU A 1 94 ? 7.942 0.558 -9.316 1.00 90.44 94 LEU A C 1
ATOM 747 O O . LEU A 1 94 ? 7.288 -0.109 -8.510 1.00 90.44 94 LEU A O 1
ATOM 751 N N . SER A 1 95 ? 9.210 0.292 -9.598 1.00 89.19 95 SER A N 1
ATOM 752 C CA . SER A 1 95 ? 10.016 -0.652 -8.834 1.00 89.19 95 SER A CA 1
ATOM 753 C C . SER A 1 95 ? 10.398 -0.072 -7.467 1.00 89.19 95 SER A C 1
ATOM 755 O O . SER A 1 95 ? 10.474 1.141 -7.275 1.00 89.19 95 SER A O 1
ATOM 757 N N . GLN A 1 96 ? 10.715 -0.946 -6.507 1.00 84.50 96 GLN A N 1
ATOM 758 C CA . GLN A 1 96 ? 11.224 -0.514 -5.199 1.00 84.50 96 GLN A CA 1
ATOM 759 C C . GLN A 1 96 ? 12.524 0.299 -5.318 1.00 84.50 96 GLN A C 1
ATOM 761 O O . GLN A 1 96 ? 12.751 1.211 -4.528 1.00 84.50 96 GLN A O 1
ATOM 766 N N . HIS A 1 97 ? 13.368 -0.007 -6.312 1.00 85.62 97 HIS A N 1
ATOM 767 C CA . HIS A 1 97 ? 14.633 0.701 -6.504 1.00 85.62 97 HIS A CA 1
ATOM 768 C C . HIS A 1 97 ? 14.411 2.164 -6.900 1.00 85.62 97 HIS A C 1
ATOM 770 O O . HIS A 1 97 ? 15.065 3.034 -6.334 1.00 85.62 97 HIS A O 1
ATOM 776 N N . GLU A 1 98 ? 13.447 2.443 -7.786 1.00 84.69 98 GLU A N 1
ATOM 777 C CA . GLU A 1 98 ? 13.119 3.811 -8.218 1.00 84.69 98 GLU A CA 1
ATOM 778 C C . GLU A 1 98 ? 12.708 4.701 -7.039 1.00 84.69 98 GLU A C 1
ATOM 780 O O . GLU A 1 98 ? 13.205 5.818 -6.915 1.00 84.69 98 GLU A O 1
ATOM 785 N N . ILE A 1 99 ? 11.890 4.183 -6.117 1.00 82.00 99 ILE A N 1
ATOM 786 C CA . ILE A 1 99 ? 11.455 4.923 -4.919 1.00 82.00 99 ILE A CA 1
ATOM 787 C C . ILE A 1 99 ? 12.645 5.302 -4.039 1.00 82.00 99 ILE A C 1
ATOM 789 O O . ILE A 1 99 ? 12.754 6.440 -3.586 1.00 82.00 99 ILE A O 1
ATOM 793 N N . VAL A 1 100 ? 13.545 4.348 -3.791 1.00 74.00 100 VAL A N 1
ATOM 794 C CA . VAL A 1 100 ? 14.704 4.566 -2.917 1.00 74.00 100 VAL A CA 1
ATOM 795 C C . VAL A 1 100 ? 15.681 5.559 -3.549 1.00 74.00 100 VAL A C 1
ATOM 797 O O . VAL A 1 100 ? 16.277 6.364 -2.833 1.00 74.00 100 VAL A O 1
ATOM 800 N N . THR A 1 101 ? 15.836 5.536 -4.876 1.00 74.44 101 THR A N 1
ATOM 801 C CA . THR A 1 101 ? 16.766 6.426 -5.586 1.00 74.44 101 THR A CA 1
ATOM 802 C C . THR A 1 101 ? 16.229 7.834 -5.823 1.00 74.44 101 THR A C 1
ATOM 804 O O . THR A 1 101 ? 17.017 8.777 -5.794 1.00 74.44 101 THR A O 1
ATOM 807 N N . GLU A 1 102 ? 14.919 8.002 -6.045 1.00 67.62 102 GLU A N 1
ATOM 808 C CA . GLU A 1 102 ? 14.306 9.329 -6.244 1.00 67.62 102 GLU A CA 1
ATOM 809 C C . GLU A 1 102 ? 14.103 10.099 -4.926 1.00 67.62 102 GLU A C 1
ATOM 811 O O . GLU A 1 102 ? 13.901 11.314 -4.943 1.00 67.62 102 GLU A O 1
ATOM 816 N N . GLY A 1 103 ? 14.274 9.417 -3.790 1.00 65.56 103 GLY A N 1
ATOM 817 C CA . GLY A 1 103 ? 14.398 10.012 -2.466 1.00 65.56 103 GLY A CA 1
ATOM 818 C C . GLY A 1 103 ? 13.059 10.267 -1.775 1.00 65.56 103 GLY A C 1
ATOM 819 O O . GLY A 1 103 ? 12.084 10.719 -2.372 1.00 65.56 103 GLY A O 1
ATOM 820 N N . TYR A 1 104 ? 13.031 10.005 -0.469 1.00 81.19 104 TYR A N 1
ATOM 821 C CA . TYR A 1 104 ? 11.904 10.366 0.385 1.00 81.19 104 TYR A CA 1
ATOM 822 C C . TYR A 1 104 ? 11.833 11.881 0.564 1.00 81.19 104 TYR A C 1
ATOM 824 O O . TYR A 1 104 ? 12.850 12.551 0.751 1.00 81.19 104 TYR A O 1
ATOM 832 N N . GLN A 1 105 ? 10.613 12.411 0.538 1.00 84.38 105 GLN A N 1
ATOM 833 C CA . GLN A 1 105 ? 10.341 13.815 0.814 1.00 84.38 105 GLN A CA 1
ATOM 834 C C . GLN A 1 105 ? 9.554 13.940 2.110 1.00 84.38 105 GLN A C 1
ATOM 836 O O . GLN A 1 105 ? 8.611 13.187 2.349 1.00 84.38 105 G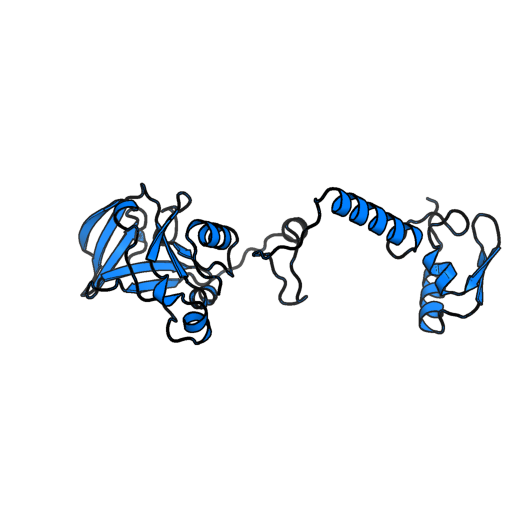LN A O 1
ATOM 841 N N . GLU A 1 106 ? 9.929 14.915 2.931 1.00 88.75 106 GLU A N 1
ATOM 842 C CA . GLU A 1 106 ? 9.156 15.267 4.113 1.00 88.75 106 GLU A CA 1
ATOM 843 C C . GLU A 1 106 ? 7.931 16.077 3.682 1.00 88.75 106 GLU A C 1
ATOM 845 O O . GLU A 1 106 ? 8.050 17.154 3.093 1.00 88.75 106 GLU A O 1
ATOM 850 N N . ILE A 1 107 ? 6.746 15.533 3.946 1.00 90.06 107 ILE A N 1
ATOM 851 C CA . ILE A 1 107 ? 5.464 16.148 3.608 1.00 90.06 107 ILE A CA 1
ATOM 852 C C . ILE A 1 107 ? 4.501 16.023 4.786 1.00 90.06 107 ILE A C 1
ATOM 854 O O . ILE A 1 107 ? 4.563 15.082 5.573 1.00 90.06 107 ILE A O 1
ATOM 858 N N . THR A 1 108 ? 3.594 16.989 4.916 1.00 92.44 108 THR A N 1
ATOM 859 C CA . THR A 1 108 ? 2.579 16.993 5.975 1.00 92.44 108 THR A CA 1
ATOM 860 C C . THR A 1 108 ? 1.254 16.467 5.442 1.00 92.44 108 THR A C 1
ATOM 862 O O . THR A 1 108 ? 0.730 16.975 4.450 1.00 92.44 108 THR A O 1
ATOM 865 N N . HIS A 1 109 ? 0.675 15.497 6.148 1.00 90.62 109 HIS A N 1
ATOM 866 C CA . HIS A 1 109 ? -0.651 14.957 5.862 1.00 90.62 109 HIS A CA 1
ATOM 867 C C . HIS A 1 109 ? -1.637 15.263 6.994 1.00 90.62 109 HIS A C 1
ATOM 869 O O . HIS A 1 109 ? -1.236 15.351 8.157 1.00 90.62 109 HIS A O 1
ATOM 875 N N . PRO A 1 110 ? -2.939 15.406 6.689 1.00 91.75 110 PRO A N 1
ATOM 876 C CA . PRO A 1 110 ? -3.961 15.416 7.722 1.00 91.75 110 PRO A CA 1
ATOM 877 C C . PRO A 1 110 ? -4.065 14.026 8.364 1.00 91.75 110 PRO A C 1
ATOM 879 O O . PRO A 1 110 ? -4.342 13.044 7.682 1.00 91.75 110 PRO A O 1
ATOM 882 N N . GLY A 1 111 ? -3.886 13.953 9.683 1.00 93.06 111 GLY A N 1
ATOM 883 C CA . GLY A 1 111 ? -4.258 12.784 10.477 1.00 93.06 111 GLY A CA 1
ATOM 884 C C . GLY A 1 111 ? -5.709 12.913 10.928 1.00 93.06 111 GLY A C 1
ATOM 885 O O . GLY A 1 111 ? -6.065 13.901 11.574 1.00 93.06 111 GLY A O 1
ATOM 886 N N . VAL A 1 112 ? -6.548 11.942 10.579 1.00 94.69 112 VAL A N 1
ATOM 887 C CA . VAL A 1 112 ? -7.967 11.940 10.953 1.00 94.69 112 VAL A CA 1
ATOM 888 C C . VAL A 1 112 ? -8.286 10.743 11.829 1.00 94.69 112 VAL A C 1
ATOM 890 O O . VAL A 1 112 ? -7.782 9.646 11.607 1.00 94.69 112 VAL A O 1
ATOM 893 N N . THR A 1 113 ? -9.164 10.970 12.801 1.00 95.44 113 THR A N 1
ATOM 894 C CA . THR A 1 113 ? -9.717 9.927 13.660 1.00 95.44 113 THR A CA 1
ATOM 895 C C . THR A 1 113 ? -11.209 9.817 13.390 1.00 95.44 113 THR A C 1
ATOM 897 O O . THR A 1 113 ? -11.916 10.826 13.367 1.00 95.44 113 THR A O 1
ATOM 900 N N . LEU A 1 114 ? -11.692 8.601 13.170 1.00 95.19 114 LEU A N 1
ATOM 901 C CA . LEU A 1 114 ? -13.069 8.323 12.781 1.00 95.19 114 LEU A CA 1
ATOM 902 C C . LEU A 1 114 ? -13.619 7.098 13.517 1.00 95.19 114 LEU A C 1
ATOM 904 O O . LEU A 1 114 ? -12.877 6.296 14.081 1.00 95.19 114 LEU A O 1
ATOM 908 N N . ARG A 1 115 ? -14.947 6.989 13.535 1.00 96.44 115 ARG A N 1
ATOM 909 C CA . ARG A 1 115 ? -15.680 5.932 14.234 1.00 96.44 115 ARG A CA 1
ATOM 910 C C . ARG A 1 115 ? -16.158 4.891 13.238 1.00 96.44 115 ARG A C 1
ATOM 912 O O . ARG A 1 115 ? -16.808 5.262 12.263 1.00 96.44 115 ARG A O 1
ATOM 919 N N . PHE A 1 116 ? -15.902 3.621 13.525 1.00 98.12 116 PHE A N 1
ATOM 920 C CA . PHE A 1 116 ? -16.532 2.478 12.861 1.00 98.12 116 PHE A CA 1
ATOM 921 C C . PHE A 1 116 ? -17.557 1.856 13.823 1.00 98.12 116 PHE A C 1
ATOM 923 O O . PHE A 1 116 ? -17.154 1.180 14.776 1.00 98.12 116 PHE A O 1
ATOM 930 N N . PRO A 1 117 ? -18.868 2.110 13.635 1.00 98.19 117 PRO A N 1
ATOM 931 C CA . PRO A 1 117 ? -19.909 1.632 14.542 1.00 98.19 117 PRO A CA 1
ATOM 932 C C . PRO A 1 117 ? -19.979 0.106 14.585 1.00 98.19 117 PRO A C 1
ATOM 934 O O . PRO A 1 117 ? -20.044 -0.542 13.542 1.00 98.19 117 PRO A O 1
ATOM 937 N N . LEU A 1 118 ? -20.004 -0.475 15.783 1.00 98.50 118 LEU A N 1
ATOM 938 C CA . LEU A 1 118 ? -20.131 -1.919 15.966 1.00 98.50 118 LEU A CA 1
ATOM 939 C C . LEU A 1 118 ? -21.579 -2.368 15.731 1.00 98.50 118 LEU A C 1
ATOM 941 O O . LEU A 1 118 ? -22.531 -1.791 16.258 1.00 98.50 118 LEU A O 1
ATOM 945 N N . LEU A 1 119 ? -21.763 -3.440 14.961 1.00 97.62 119 LEU A N 1
ATOM 946 C CA . LEU A 1 119 ? -23.096 -3.974 14.686 1.00 97.62 119 LEU A CA 1
ATOM 947 C C . LEU A 1 119 ? -23.668 -4.657 15.934 1.00 97.62 119 LEU A C 1
ATOM 949 O O . LEU A 1 119 ? -23.007 -5.471 16.577 1.00 97.62 119 LEU A O 1
ATOM 953 N N . GLY A 1 120 ? -24.921 -4.336 16.266 1.00 96.38 120 GLY A N 1
ATOM 954 C CA . GLY A 1 120 ? -25.620 -4.895 17.429 1.00 96.38 120 GLY A CA 1
ATOM 955 C C . GLY A 1 120 ? -25.206 -4.301 18.782 1.00 96.38 120 GLY A C 1
ATOM 956 O O . GLY A 1 120 ? -25.653 -4.803 19.812 1.00 96.38 120 GLY A O 1
ATOM 957 N N . ARG A 1 121 ? -24.379 -3.246 18.799 1.00 96.19 121 ARG A N 1
ATOM 958 C CA . ARG A 1 121 ? -23.911 -2.572 20.020 1.00 96.19 121 ARG A CA 1
ATOM 959 C C . ARG A 1 121 ? -24.18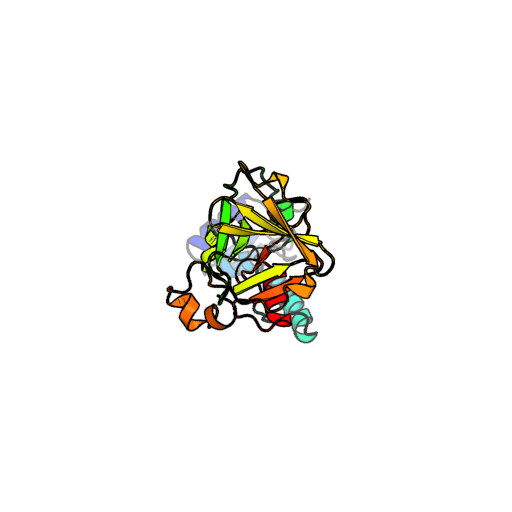8 -1.075 19.906 1.00 96.19 121 ARG A C 1
ATOM 961 O O . ARG A 1 121 ? -23.496 -0.358 19.190 1.00 96.19 121 ARG A O 1
ATOM 968 N N . ASP A 1 122 ? -25.243 -0.617 20.574 1.00 94.75 122 ASP A N 1
ATOM 969 C CA . ASP A 1 122 ? -25.694 0.772 20.456 1.00 94.75 122 ASP A CA 1
ATOM 970 C C . ASP A 1 122 ? -24.637 1.752 20.985 1.00 94.75 122 ASP A C 1
ATOM 972 O O . ASP A 1 122 ? -24.111 1.569 22.083 1.00 94.75 122 ASP A O 1
ATOM 976 N N . LYS A 1 123 ? -24.333 2.783 20.188 1.00 96.56 123 LYS A N 1
ATOM 977 C CA . LYS A 1 123 ? -23.322 3.823 20.468 1.00 96.56 123 LYS A CA 1
ATOM 978 C C . LYS A 1 123 ? -21.911 3.308 20.779 1.00 96.56 123 LYS A C 1
ATOM 980 O O . LYS A 1 123 ? -21.103 4.035 21.354 1.00 96.56 123 LYS A O 1
ATOM 985 N N . GLU A 1 124 ? -21.595 2.067 20.413 1.00 98.44 124 GLU A N 1
ATOM 986 C CA . GLU A 1 124 ? -20.253 1.506 20.548 1.00 98.44 124 GLU A CA 1
ATOM 987 C C . GLU A 1 124 ? -19.542 1.530 19.190 1.00 98.44 124 GLU A C 1
ATOM 989 O O . GLU A 1 124 ? -20.090 1.085 18.183 1.00 98.44 124 GLU A O 1
ATOM 994 N N . SER A 1 125 ? -18.319 2.057 19.135 1.00 98.56 125 SER A N 1
ATOM 995 C CA . SER A 1 125 ? -17.539 2.151 17.894 1.00 98.56 125 SER A CA 1
ATOM 996 C C . SER A 1 125 ? -16.071 1.796 18.104 1.00 98.56 125 SER A C 1
ATOM 998 O O . SER A 1 125 ? -15.488 2.104 19.144 1.00 98.56 125 SER A O 1
ATOM 1000 N N . LEU A 1 126 ? -15.447 1.212 17.082 1.00 98.50 126 LEU A N 1
ATOM 1001 C CA . LEU A 1 126 ? -13.990 1.179 16.977 1.00 98.50 126 LEU A CA 1
ATOM 1002 C C . LEU A 1 126 ? -13.502 2.582 16.610 1.00 98.50 126 LEU A C 1
ATOM 1004 O O . LEU A 1 126 ? -14.085 3.231 15.734 1.00 98.50 126 LEU A O 1
ATOM 1008 N N . LEU A 1 127 ? -12.450 3.052 17.275 1.00 97.44 127 LEU A N 1
ATOM 1009 C CA . LEU A 1 127 ? -11.810 4.314 16.937 1.00 97.44 127 LEU A CA 1
ATOM 1010 C C . LEU A 1 127 ? -10.628 4.028 16.014 1.00 97.44 127 LEU A C 1
ATOM 1012 O O . LEU A 1 127 ? -9.690 3.327 16.385 1.00 97.44 127 LEU A O 1
ATOM 1016 N N . ILE A 1 128 ? -10.696 4.560 14.802 1.00 97.31 128 ILE A N 1
ATOM 1017 C CA . ILE A 1 128 ? -9.730 4.331 13.729 1.00 97.31 128 ILE A CA 1
ATOM 1018 C C . ILE A 1 128 ? -8.971 5.622 13.460 1.00 97.31 128 ILE A C 1
ATOM 1020 O O . ILE A 1 128 ? -9.575 6.696 13.451 1.00 97.31 128 ILE A O 1
ATOM 1024 N N . TRP A 1 129 ? -7.676 5.518 13.177 1.00 96.50 129 TRP A N 1
ATOM 1025 C CA . TRP A 1 129 ? -6.858 6.636 12.717 1.00 96.50 129 TRP A CA 1
ATOM 1026 C C . TRP A 1 129 ? -6.210 6.340 11.363 1.00 96.50 129 TRP A C 1
ATOM 1028 O O . TRP A 1 129 ? -5.842 5.203 11.074 1.00 96.50 129 TRP A O 1
ATOM 1038 N N . THR A 1 130 ? -6.083 7.368 10.523 1.00 96.06 130 THR A N 1
ATOM 1039 C CA . THR A 1 130 ? -5.365 7.281 9.246 1.00 96.06 130 THR A CA 1
ATOM 1040 C C . THR A 1 130 ? -4.806 8.638 8.818 1.00 96.06 130 THR A C 1
ATOM 1042 O O . THR A 1 130 ? -5.413 9.685 9.065 1.00 96.06 130 THR A O 1
ATOM 1045 N N . THR A 1 131 ? -3.661 8.624 8.134 1.00 95.19 131 THR A N 1
ATOM 1046 C CA . THR A 1 131 ? -3.076 9.779 7.424 1.00 95.19 131 THR A CA 1
ATOM 1047 C C . THR A 1 131 ? -3.491 9.838 5.953 1.00 95.19 131 THR A C 1
ATOM 1049 O O . THR A 1 131 ? -3.234 10.829 5.265 1.00 95.19 131 THR A O 1
ATOM 1052 N N . THR A 1 132 ? -4.177 8.803 5.458 1.00 95.25 132 THR A N 1
ATOM 1053 C CA . THR A 1 132 ? -4.617 8.666 4.065 1.00 95.25 132 THR A CA 1
ATOM 1054 C C . THR A 1 132 ? -6.144 8.526 3.970 1.00 95.25 132 THR A C 1
ATOM 1056 O O . THR A 1 132 ? -6.643 7.484 3.548 1.00 95.25 132 THR A O 1
ATOM 1059 N N . PRO A 1 133 ? -6.938 9.574 4.292 1.00 95.81 133 PRO A N 1
ATOM 1060 C CA . PRO A 1 133 ? -8.406 9.492 4.309 1.00 95.81 133 PRO A CA 1
ATOM 1061 C C . PRO A 1 133 ? -9.038 8.954 3.017 1.00 95.81 133 PRO A C 1
ATOM 1063 O O . PRO A 1 133 ? -10.104 8.349 3.051 1.00 95.81 133 PRO A O 1
ATOM 1066 N N . TRP A 1 134 ? -8.383 9.158 1.871 1.00 94.31 134 TRP A N 1
ATOM 1067 C CA . TRP A 1 134 ? -8.854 8.681 0.571 1.00 94.31 134 TRP A CA 1
ATOM 1068 C C . TRP A 1 134 ? -8.979 7.146 0.496 1.00 94.31 134 TRP A C 1
ATOM 1070 O O . TRP A 1 134 ? -9.841 6.644 -0.223 1.00 94.31 134 TRP A O 1
ATOM 1080 N N . THR A 1 135 ? -8.191 6.406 1.283 1.00 96.00 135 THR A N 1
ATOM 1081 C CA . THR A 1 135 ? -8.209 4.931 1.332 1.00 96.00 135 THR A CA 1
ATOM 1082 C C . THR A 1 135 ? -9.429 4.362 2.062 1.00 96.00 135 THR A C 1
ATOM 1084 O O . THR A 1 135 ? -9.775 3.202 1.861 1.00 96.00 135 THR A O 1
ATOM 1087 N N . LEU A 1 136 ? -10.146 5.176 2.849 1.00 96.44 136 LEU A N 1
ATOM 1088 C CA . LEU A 1 136 ? -11.343 4.742 3.585 1.00 96.44 136 LEU A CA 1
ATOM 1089 C C . LEU A 1 136 ? -12.453 4.245 2.654 1.00 96.44 136 LEU A C 1
ATOM 1091 O O . LEU A 1 136 ? -13.229 3.370 3.027 1.00 96.44 136 LEU A O 1
ATOM 1095 N N . THR A 1 137 ? -12.503 4.770 1.426 1.00 94.81 137 THR A N 1
ATOM 1096 C CA . THR A 1 137 ? -13.445 4.320 0.389 1.00 94.81 137 THR A CA 1
ATOM 1097 C C . THR A 1 137 ? -13.200 2.890 -0.085 1.00 94.81 137 THR A C 1
ATOM 1099 O O . THR A 1 137 ? -14.082 2.349 -0.745 1.00 94.81 137 THR A O 1
ATOM 1102 N N . SER A 1 138 ? -12.072 2.276 0.292 1.00 95.69 138 SER A N 1
ATOM 1103 C CA . SER A 1 138 ? -11.683 0.889 0.002 1.00 95.69 138 SER A CA 1
ATOM 1104 C C . SER A 1 138 ? -11.487 0.051 1.274 1.00 95.69 138 SER A C 1
ATOM 1106 O O . SER A 1 138 ? -10.885 -1.019 1.206 1.00 95.69 138 SER A O 1
ATOM 1108 N N . ASN A 1 139 ? -11.978 0.506 2.436 1.00 97.56 139 ASN A N 1
ATOM 1109 C CA . ASN A 1 139 ? -11.912 -0.286 3.665 1.00 97.56 139 ASN A CA 1
ATOM 1110 C C . ASN A 1 139 ? -12.677 -1.612 3.508 1.00 97.56 139 ASN A C 1
ATOM 1112 O O . ASN A 1 139 ? -13.746 -1.634 2.899 1.00 97.56 139 ASN A O 1
ATOM 1116 N N . VAL A 1 140 ? -12.143 -2.696 4.079 1.00 97.44 140 VAL A N 1
ATOM 1117 C CA . VAL A 1 140 ? -12.789 -4.023 4.108 1.00 97.44 140 VAL A CA 1
ATOM 1118 C C . VAL A 1 140 ? -12.722 -4.712 5.475 1.00 97.44 140 VAL A C 1
ATOM 1120 O O . VAL A 1 140 ? -13.583 -5.541 5.767 1.00 97.44 140 VAL A O 1
ATOM 1123 N N . ALA A 1 141 ? -11.742 -4.376 6.318 1.00 98.19 141 ALA A N 1
ATOM 1124 C CA . ALA A 1 141 ? -11.588 -4.912 7.674 1.00 98.19 141 ALA A CA 1
ATOM 1125 C C . ALA A 1 141 ? -10.943 -3.882 8.624 1.00 98.19 141 ALA A C 1
ATOM 1127 O O . ALA A 1 141 ? -10.483 -2.820 8.194 1.00 98.19 141 ALA A O 1
ATOM 1128 N N . ALA A 1 142 ? -10.908 -4.206 9.915 1.00 98.38 142 ALA A N 1
ATOM 1129 C CA . ALA A 1 142 ? -10.128 -3.491 10.921 1.00 98.38 142 ALA A CA 1
ATOM 1130 C C . ALA A 1 142 ? -9.200 -4.488 11.627 1.00 98.38 142 ALA A C 1
ATOM 1132 O O . ALA A 1 142 ? -9.659 -5.549 12.035 1.00 98.38 142 ALA A O 1
ATOM 1133 N N . ALA A 1 143 ? -7.917 -4.184 11.761 1.00 98.38 143 ALA A N 1
ATOM 1134 C CA . ALA A 1 143 ? -6.936 -5.058 12.384 1.00 98.38 143 ALA A CA 1
ATOM 1135 C C . ALA A 1 143 ? -6.576 -4.591 13.797 1.00 98.38 143 ALA A C 1
ATOM 1137 O O . ALA A 1 143 ? -6.425 -3.390 14.049 1.00 98.38 143 ALA A O 1
ATOM 1138 N N . VAL A 1 144 ? -6.431 -5.557 14.703 1.00 98.62 144 VAL A N 1
ATOM 1139 C CA . VAL A 1 144 ? -5.992 -5.364 16.091 1.00 98.62 144 VAL A CA 1
ATOM 1140 C C . VAL A 1 144 ? -4.833 -6.304 16.418 1.00 98.62 144 VAL A C 1
ATOM 1142 O O . VAL A 1 144 ? -4.766 -7.417 15.896 1.00 98.62 144 VAL A O 1
ATOM 1145 N N . GLY A 1 145 ? -3.940 -5.874 17.308 1.00 98.19 145 GLY A N 1
ATOM 1146 C CA . GLY A 1 145 ? -2.859 -6.716 17.814 1.00 98.19 145 GLY A CA 1
ATOM 1147 C C . GLY A 1 145 ? -3.403 -7.712 18.842 1.00 98.19 145 GLY A C 1
ATOM 1148 O O . GLY A 1 145 ? -4.010 -7.276 19.822 1.00 98.19 145 GLY A O 1
ATOM 1149 N N . PRO A 1 146 ? -3.208 -9.034 18.686 1.00 97.81 146 PRO A N 1
ATOM 1150 C CA . PRO A 1 146 ? -3.885 -10.037 19.518 1.00 97.81 146 PRO A CA 1
ATOM 1151 C C . PRO A 1 146 ? -3.565 -9.931 21.016 1.00 97.81 146 PRO A C 1
ATOM 1153 O O . PRO A 1 146 ? -4.447 -10.133 21.857 1.00 97.81 146 PRO A O 1
ATOM 1156 N N . GLU A 1 147 ? -2.328 -9.556 21.345 1.00 97.81 147 GLU A N 1
ATOM 1157 C CA . GLU A 1 147 ? -1.828 -9.446 22.721 1.00 97.81 147 GLU A CA 1
ATOM 1158 C C . GLU A 1 147 ? -1.892 -8.020 23.295 1.00 97.81 147 GLU A C 1
ATOM 1160 O O . GLU A 1 147 ? -1.691 -7.829 24.504 1.00 97.81 147 GLU A O 1
ATOM 1165 N N . LEU A 1 148 ? -2.210 -7.018 22.466 1.00 97.75 148 LEU A N 1
ATOM 1166 C CA . LEU A 1 148 ? -2.386 -5.640 22.921 1.00 97.75 148 LEU A CA 1
ATOM 1167 C C . LEU A 1 148 ? -3.606 -5.517 23.838 1.00 97.75 148 LEU A C 1
ATOM 1169 O O . LEU A 1 148 ? -4.584 -6.265 23.734 1.00 97.75 148 LEU A O 1
ATOM 1173 N N . THR A 1 149 ? -3.529 -4.573 24.774 1.00 98.44 149 THR A N 1
ATOM 1174 C CA . THR A 1 149 ? -4.631 -4.265 25.685 1.00 98.44 149 THR A CA 1
ATOM 1175 C C . THR A 1 149 ? -5.451 -3.118 25.113 1.00 98.44 149 THR A C 1
ATOM 1177 O O . THR A 1 149 ? -4.966 -2.000 24.970 1.00 98.44 149 THR A O 1
ATOM 1180 N N . TYR A 1 150 ? -6.723 -3.382 24.853 1.00 98.62 150 TYR A N 1
ATOM 1181 C CA . TYR A 1 150 ? -7.700 -2.401 24.411 1.00 98.62 150 TYR A CA 1
ATOM 1182 C C . TYR A 1 150 ? -8.563 -1.947 25.582 1.00 98.62 150 TYR A C 1
ATOM 1184 O O . TYR A 1 150 ? -8.8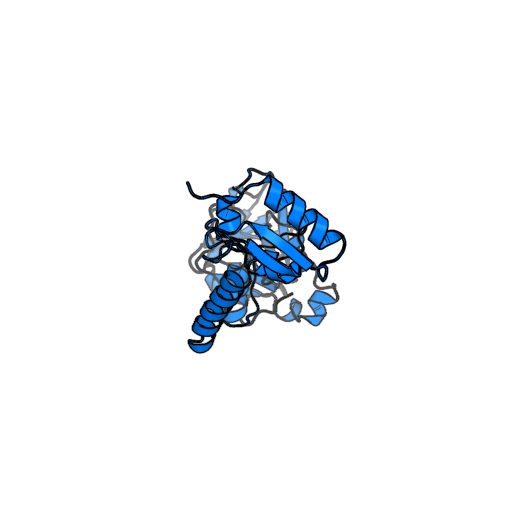02 -2.687 26.541 1.00 98.62 150 TYR A O 1
ATOM 1192 N N . VAL A 1 151 ? -9.053 -0.716 25.498 1.00 98.44 151 VAL A N 1
ATOM 1193 C CA . VAL A 1 151 ? -9.912 -0.098 26.508 1.00 98.44 151 VAL A CA 1
ATOM 1194 C C . VAL A 1 151 ? -11.267 0.247 25.917 1.00 98.44 151 VAL A C 1
ATOM 1196 O O . VAL A 1 151 ? -11.371 0.783 24.816 1.00 98.44 151 VAL A O 1
ATOM 1199 N N . LYS A 1 152 ? -12.316 -0.038 26.689 1.00 98.38 152 LYS A N 1
ATOM 1200 C CA . LYS A 1 152 ? -13.670 0.461 26.451 1.00 98.38 152 LYS A CA 1
ATOM 1201 C C . LYS A 1 152 ? -13.803 1.798 27.168 1.00 98.38 152 LYS A C 1
ATOM 1203 O O . LYS A 1 152 ? -13.757 1.832 28.398 1.00 98.38 152 LYS A O 1
ATOM 1208 N N . VAL A 1 153 ? -13.975 2.884 26.426 1.00 98.19 153 VAL A N 1
ATOM 1209 C CA . VAL A 1 153 ? -13.989 4.246 26.970 1.00 98.19 153 VAL A CA 1
ATOM 1210 C C . VAL A 1 153 ? -15.323 4.917 26.696 1.00 98.19 153 VAL A C 1
ATOM 1212 O O . VAL A 1 153 ? -15.753 4.980 25.552 1.00 98.19 153 VAL A O 1
ATOM 1215 N N . ARG A 1 154 ? -15.965 5.455 27.732 1.00 98.00 154 ARG A N 1
ATOM 1216 C CA . ARG A 1 154 ? -17.150 6.305 27.608 1.00 98.00 154 ARG A CA 1
ATOM 1217 C C . ARG A 1 154 ? -16.729 7.760 27.491 1.00 98.00 154 ARG A C 1
ATOM 1219 O O . ARG A 1 154 ? -16.032 8.271 28.369 1.00 98.00 154 ARG A O 1
ATOM 1226 N N . GLN A 1 155 ? -17.192 8.435 26.448 1.00 96.12 155 GLN A N 1
ATOM 1227 C CA . GLN A 1 155 ? -16.976 9.863 26.254 1.00 96.12 155 GLN A CA 1
ATOM 1228 C C . GLN A 1 155 ? -18.276 10.521 25.781 1.00 96.12 155 GLN A C 1
ATOM 1230 O O . GLN A 1 155 ? -18.755 10.282 24.674 1.00 96.12 155 GLN A O 1
ATOM 1235 N N . GLY A 1 156 ? -18.870 11.339 26.655 1.00 95.38 156 GLY A N 1
ATOM 1236 C CA . GLY A 1 156 ? -20.239 11.818 26.468 1.00 95.38 156 GLY A CA 1
ATOM 1237 C C . GLY A 1 156 ? -21.236 10.655 26.476 1.00 95.38 156 GLY A C 1
ATOM 1238 O O . GLY A 1 156 ? -21.242 9.850 27.411 1.00 95.38 156 GLY A O 1
ATOM 1239 N N . ASP A 1 157 ? -22.048 10.574 25.421 1.00 95.19 157 ASP A N 1
ATOM 1240 C CA . ASP A 1 157 ? -23.050 9.520 25.217 1.00 95.19 157 ASP A CA 1
ATOM 1241 C C . ASP A 1 157 ? -22.534 8.335 24.383 1.00 95.19 157 ASP A C 1
ATOM 1243 O O . ASP A 1 157 ? -23.284 7.390 24.146 1.00 95.19 157 ASP A O 1
ATOM 1247 N N . GLU A 1 158 ? -21.285 8.384 23.920 1.00 97.19 158 GLU A N 1
ATOM 1248 C CA . GLU A 1 158 ? -20.683 7.396 23.023 1.00 97.19 158 GLU A CA 1
ATOM 1249 C C . GLU A 1 158 ? -19.659 6.531 23.764 1.00 97.19 158 GLU A C 1
ATOM 1251 O O . GLU A 1 158 ? -19.087 6.928 24.789 1.00 97.19 158 GLU A O 1
ATOM 1256 N N . ILE A 1 159 ? -19.411 5.340 23.225 1.00 98.25 159 ILE A N 1
ATOM 1257 C CA . ILE A 1 159 ? -18.407 4.411 23.725 1.00 98.25 159 ILE A CA 1
ATOM 1258 C C . ILE A 1 159 ? -17.431 4.049 22.605 1.00 98.25 159 ILE A C 1
ATOM 1260 O O . ILE A 1 159 ? -17.825 3.627 21.517 1.00 98.25 159 ILE A O 1
ATOM 1264 N N . PHE A 1 160 ? -16.140 4.166 22.898 1.00 98.19 160 PHE A N 1
ATOM 1265 C CA . PHE A 1 160 ? -15.054 3.909 21.963 1.00 98.19 160 PHE A CA 1
ATOM 1266 C C . PHE A 1 160 ? -14.171 2.749 22.411 1.00 98.19 160 PHE A C 1
ATOM 1268 O O . PHE A 1 160 ? -13.953 2.540 23.606 1.00 98.19 160 PHE A O 1
ATOM 1275 N N . TYR A 1 161 ? -13.642 2.033 21.423 1.00 98.44 161 TYR A N 1
ATOM 1276 C CA . TYR A 1 161 ? -12.596 1.030 21.573 1.00 98.44 161 TYR A CA 1
ATOM 1277 C C . TYR A 1 161 ? -11.318 1.519 20.886 1.00 98.44 161 TYR A C 1
ATOM 1279 O O . TYR A 1 161 ? -11.359 1.900 19.716 1.00 98.44 161 TYR A O 1
ATOM 1287 N N . LEU A 1 162 ? -10.208 1.519 21.622 1.00 98.25 162 LEU A N 1
ATOM 1288 C CA . LEU A 1 162 ? -8.859 1.896 21.182 1.00 98.25 162 LEU A CA 1
ATOM 1289 C C . LEU A 1 162 ? -7.813 1.225 22.086 1.00 98.25 162 LEU A C 1
ATOM 1291 O O . LEU A 1 162 ? -8.169 0.729 23.160 1.00 98.25 162 LEU A O 1
ATOM 1295 N N . SER A 1 163 ? -6.546 1.198 21.672 1.00 97.94 163 SER A N 1
ATOM 1296 C CA . SER A 1 163 ? -5.467 0.635 22.494 1.00 97.94 163 SER A CA 1
ATOM 1297 C C . SER A 1 163 ? -5.205 1.492 23.728 1.00 97.94 163 SER A C 1
ATOM 1299 O O . SER A 1 163 ? -5.249 2.725 23.653 1.00 97.94 163 SER A O 1
ATOM 1301 N N . GLU A 1 164 ? -4.891 0.855 24.854 1.00 97.12 164 GLU A N 1
ATOM 1302 C CA . GLU A 1 164 ? -4.604 1.533 26.121 1.00 97.12 164 GLU A CA 1
ATOM 1303 C C . GLU A 1 164 ? -3.441 2.533 25.991 1.00 97.12 164 GLU A C 1
ATOM 1305 O O . GLU A 1 164 ? -3.554 3.654 26.497 1.00 97.12 164 GLU A O 1
ATOM 1310 N N . GLY A 1 165 ? -2.385 2.201 25.234 1.00 95.62 165 GLY A N 1
ATOM 1311 C CA . GLY A 1 165 ? -1.265 3.109 24.956 1.00 95.62 165 GLY A CA 1
ATOM 1312 C C . GLY A 1 165 ? -1.658 4.398 24.221 1.00 95.62 165 GLY A C 1
ATOM 1313 O O . GLY A 1 165 ? -0.999 5.431 24.360 1.00 95.62 165 GLY A O 1
ATOM 1314 N N . THR A 1 166 ? -2.796 4.395 23.520 1.00 96.00 166 THR A N 1
ATOM 1315 C CA . THR A 1 166 ? -3.257 5.517 22.680 1.00 96.00 166 THR A CA 1
ATOM 1316 C C . THR A 1 166 ? -4.295 6.422 23.350 1.00 96.00 166 THR A C 1
ATOM 1318 O O . THR A 1 166 ? -4.815 7.344 22.722 1.00 96.00 166 THR A O 1
ATOM 1321 N N . LEU A 1 167 ? -4.577 6.229 24.645 1.00 94.75 167 LEU A N 1
ATOM 1322 C CA . LEU A 1 167 ? -5.532 7.053 25.406 1.00 94.75 167 LEU A CA 1
ATOM 1323 C C . LEU A 1 167 ? -5.230 8.560 25.360 1.00 94.75 167 LEU A C 1
ATOM 1325 O O . LEU A 1 167 ? -6.146 9.378 25.444 1.00 94.75 167 LEU A O 1
ATOM 1329 N N . HIS A 1 168 ? -3.959 8.931 25.201 1.00 91.31 168 HIS A N 1
ATOM 1330 C CA . HIS A 1 168 ? -3.513 10.320 25.086 1.00 91.31 168 HIS A CA 1
ATOM 1331 C C . HIS A 1 168 ? -4.057 11.041 23.836 1.00 91.31 168 HIS A C 1
ATOM 1333 O O . HIS A 1 168 ? -4.052 12.271 23.797 1.00 91.31 168 HIS A O 1
ATOM 1339 N N . ASN A 1 169 ? -4.557 10.299 22.840 1.00 90.38 169 ASN A N 1
ATOM 1340 C CA . ASN A 1 169 ? -5.182 10.860 21.640 1.00 90.38 169 ASN A CA 1
ATOM 1341 C C . ASN A 1 169 ? -6.637 11.296 21.863 1.00 90.38 169 ASN A C 1
ATOM 1343 O O . ASN A 1 169 ? -7.177 12.068 21.063 1.00 90.38 169 ASN A O 1
ATOM 1347 N N . LEU A 1 170 ? -7.276 10.859 22.953 1.00 92.94 170 LEU A N 1
ATOM 1348 C CA . LEU A 1 170 ? -8.602 11.341 23.330 1.00 92.94 170 LEU A CA 1
ATOM 1349 C C . LEU A 1 170 ? -8.522 12.767 23.880 1.00 92.94 170 LEU A C 1
ATOM 1351 O O . LEU A 1 170 ? -7.620 13.130 24.632 1.00 92.94 170 LEU A O 1
ATOM 1355 N N . ARG A 1 171 ? -9.512 13.587 23.522 1.00 91.25 171 ARG A N 1
ATOM 1356 C CA . ARG A 1 171 ? -9.626 14.974 23.989 1.00 91.25 171 ARG A CA 1
ATOM 1357 C C . ARG A 1 171 ? -10.830 15.126 24.903 1.00 91.25 171 ARG A C 1
ATOM 1359 O O . ARG A 1 171 ? -11.897 14.617 24.585 1.00 91.25 171 ARG A O 1
ATOM 1366 N N . GLY A 1 172 ? -10.677 15.894 25.977 1.00 93.56 172 GLY A N 1
ATOM 1367 C CA . GLY A 1 172 ? -11.746 16.134 26.948 1.00 93.56 172 GLY A CA 1
ATOM 1368 C C . GLY A 1 172 ? -11.891 15.013 27.977 1.00 93.56 172 GLY A C 1
ATOM 1369 O O . GLY A 1 172 ? -11.037 14.138 28.087 1.00 93.56 172 GLY A O 1
ATOM 1370 N N . GLU A 1 173 ? -12.967 15.073 28.759 1.00 95.56 173 GLU A N 1
ATOM 1371 C CA . GLU A 1 173 ? -13.241 14.091 29.809 1.00 95.56 173 GLU A CA 1
ATOM 1372 C C . GLU A 1 173 ? -13.688 12.750 29.216 1.00 95.56 173 GLU A C 1
ATOM 1374 O O . GLU A 1 173 ? -14.421 12.696 28.222 1.00 95.56 173 GLU A O 1
ATOM 1379 N N . TYR A 1 174 ? -13.240 11.661 29.834 1.00 97.56 174 TYR A N 1
ATOM 1380 C CA . TYR A 1 174 ? -13.632 10.303 29.485 1.00 97.56 174 TYR A CA 1
ATOM 1381 C C . TYR A 1 174 ? -13.542 9.382 30.705 1.00 97.56 174 TYR A C 1
ATOM 1383 O O . TYR A 1 174 ? -12.839 9.673 31.673 1.00 97.56 174 TYR A O 1
ATOM 1391 N N . GLU A 1 175 ? -14.243 8.252 30.650 1.00 97.94 175 GLU A N 1
ATOM 1392 C CA . GLU A 1 175 ? -14.222 7.215 31.684 1.00 97.94 175 GLU A CA 1
ATOM 1393 C C . GLU A 1 175 ? -13.859 5.860 31.066 1.00 97.94 175 GLU A C 1
ATOM 1395 O O . GLU A 1 175 ? -14.501 5.406 30.120 1.00 97.94 175 GLU A O 1
ATOM 1400 N N . VAL A 1 176 ? -12.847 5.184 31.615 1.00 98.19 176 VAL A N 1
ATOM 1401 C CA . VAL A 1 176 ? -12.499 3.813 31.214 1.00 98.19 176 VAL A CA 1
ATOM 1402 C C . VAL A 1 176 ? -13.462 2.838 31.892 1.00 98.19 176 VAL A C 1
ATOM 1404 O O . VAL A 1 176 ? -13.421 2.662 33.107 1.00 98.19 176 VAL A O 1
ATOM 1407 N N . LEU A 1 177 ? -14.310 2.184 31.100 1.00 98.06 177 LEU A N 1
ATOM 1408 C CA . LEU A 1 177 ? -15.317 1.229 31.569 1.00 98.06 177 LEU A CA 1
ATOM 1409 C C . LEU A 1 177 ? -14.776 -0.199 31.704 1.00 98.06 177 LEU A C 1
ATOM 1411 O O . LEU A 1 177 ? -15.341 -1.008 32.437 1.00 98.06 177 LEU A O 1
ATOM 1415 N N . GLY A 1 178 ? -13.718 -0.540 30.968 1.00 97.88 178 GLY A N 1
ATOM 1416 C CA . GLY A 1 178 ? -13.170 -1.892 30.957 1.00 97.88 178 GLY A CA 1
ATOM 1417 C C . GLY A 1 178 ? -11.951 -2.041 30.058 1.00 97.88 178 GLY A C 1
ATOM 1418 O O . GLY A 1 178 ? -11.614 -1.137 29.293 1.00 97.88 178 GLY A O 1
ATOM 1419 N N . ARG A 1 179 ? -11.306 -3.201 30.172 1.00 98.50 179 ARG A N 1
ATOM 1420 C CA . ARG A 1 179 ? -10.132 -3.614 29.399 1.00 98.50 179 ARG A CA 1
ATOM 1421 C C . ARG A 1 179 ? -10.366 -4.999 28.818 1.00 98.50 179 ARG A C 1
ATOM 1423 O O . ARG A 1 179 ? -11.059 -5.798 29.443 1.00 98.50 179 ARG A O 1
ATOM 1430 N N . LEU A 1 180 ? -9.776 -5.253 27.662 1.00 98.38 180 LEU A N 1
ATOM 1431 C CA . LEU A 1 180 ? -9.810 -6.532 26.966 1.00 98.38 180 LEU A CA 1
ATOM 1432 C C . LEU A 1 180 ? -8.545 -6.699 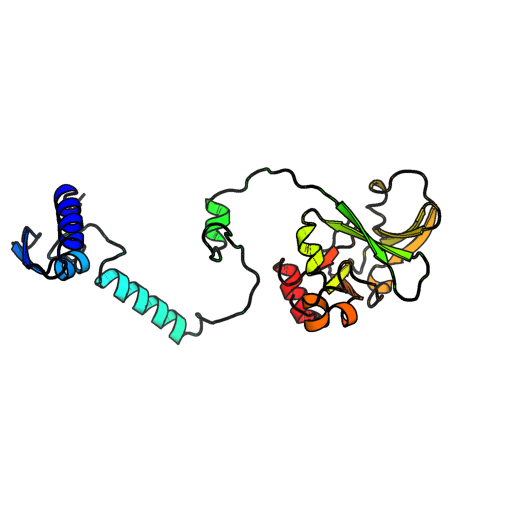26.122 1.00 98.38 180 LEU A C 1
ATOM 1434 O O . LEU A 1 180 ? -7.867 -5.717 25.816 1.00 98.38 180 LEU A O 1
ATOM 1438 N N . LYS A 1 181 ? -8.221 -7.929 25.750 1.00 98.44 181 LYS A N 1
ATOM 1439 C CA . LYS A 1 181 ? -7.171 -8.247 24.782 1.00 98.44 181 LYS A CA 1
ATOM 1440 C C . LYS A 1 181 ? -7.692 -8.183 23.352 1.00 98.44 181 LYS A C 1
ATOM 1442 O O . LYS A 1 181 ? -8.879 -8.392 23.108 1.00 98.44 181 LYS A O 1
ATOM 1447 N N . GLY A 1 182 ? -6.800 -7.914 22.398 1.00 98.25 182 GLY A N 1
ATOM 1448 C CA . GLY A 1 182 ? -7.165 -7.823 20.982 1.00 98.25 182 GLY A CA 1
ATOM 1449 C C . GLY A 1 182 ? -7.788 -9.105 20.434 1.00 98.25 182 GLY A C 1
ATOM 1450 O O . GLY A 1 182 ? -8.765 -9.032 19.693 1.00 98.25 182 GLY A O 1
ATOM 1451 N N . HIS A 1 183 ? -7.325 -10.282 20.869 1.00 98.31 183 HIS A N 1
ATOM 1452 C CA . HIS A 1 183 ? -7.936 -11.557 20.469 1.00 98.31 183 HIS A CA 1
ATOM 1453 C C . HIS A 1 183 ? -9.411 -11.688 20.890 1.00 98.31 183 HIS A C 1
ATOM 1455 O O . HIS A 1 183 ? -10.184 -12.370 20.224 1.00 98.31 183 HIS A O 1
ATOM 1461 N N . GLU A 1 184 ? -9.847 -11.001 21.952 1.00 98.62 184 GLU A N 1
ATOM 1462 C CA . GLU A 1 184 ? -11.257 -10.981 22.375 1.00 98.62 184 GLU A CA 1
ATOM 1463 C C . GLU A 1 184 ? -12.142 -10.149 21.426 1.00 98.62 184 GLU A C 1
ATOM 1465 O O . GLU A 1 184 ? -13.374 -10.241 21.474 1.00 98.62 184 GLU A O 1
ATOM 1470 N N . MET A 1 185 ? -11.524 -9.329 20.569 1.00 98.50 185 MET A N 1
ATOM 1471 C CA . MET A 1 185 ? -12.192 -8.502 19.564 1.00 98.50 185 MET A CA 1
ATOM 1472 C C . MET A 1 185 ? -12.340 -9.203 18.213 1.00 98.50 185 MET A C 1
ATOM 1474 O O . MET A 1 185 ? -13.058 -8.694 17.352 1.00 98.50 185 MET A O 1
ATOM 1478 N N . GLU A 1 186 ? -11.689 -10.351 18.005 1.00 98.50 186 GLU A N 1
ATOM 1479 C CA . GLU A 1 186 ? -11.703 -11.058 16.723 1.00 98.50 186 GLU A CA 1
ATOM 1480 C C . GLU A 1 186 ? -13.138 -11.339 16.246 1.00 98.50 186 GLU A C 1
ATOM 1482 O O . GLU A 1 186 ? -14.011 -11.791 16.991 1.00 98.50 186 GLU A O 1
ATOM 1487 N N . GLY A 1 187 ? -13.404 -11.037 14.974 1.00 98.25 187 GLY A N 1
ATOM 1488 C CA . GLY A 1 187 ? -14.697 -11.288 14.344 1.00 98.25 187 GLY A CA 1
ATOM 1489 C C . GLY A 1 187 ? -15.798 -10.286 14.696 1.00 98.25 187 GLY A C 1
ATOM 1490 O O . GLY A 1 187 ? -16.895 -10.389 14.137 1.00 98.25 187 GLY A O 1
ATOM 1491 N N . TRP A 1 188 ? -15.542 -9.293 15.558 1.00 98.62 188 TRP A N 1
ATOM 1492 C CA . TRP A 1 188 ? -16.511 -8.228 15.827 1.00 98.62 188 TRP A CA 1
ATOM 1493 C C . TRP A 1 188 ? -16.885 -7.515 14.532 1.00 98.62 188 TRP A C 1
ATOM 1495 O O . TRP A 1 188 ? -16.024 -7.058 13.783 1.00 98.62 188 TRP A O 1
ATOM 1505 N N . ARG A 1 189 ? -18.186 -7.429 14.263 1.00 98.44 189 ARG A N 1
ATOM 1506 C CA . ARG A 1 189 ? -18.727 -6.836 13.039 1.00 98.44 189 ARG A CA 1
ATOM 1507 C C . ARG A 1 189 ? -18.937 -5.338 13.223 1.00 98.44 189 ARG A C 1
ATOM 1509 O O . ARG A 1 189 ? -19.376 -4.906 14.289 1.00 98.44 189 ARG A O 1
ATOM 1516 N N . TYR A 1 190 ? -18.680 -4.562 12.178 1.00 98.44 190 TYR A N 1
ATOM 1517 C CA . TYR A 1 190 ? -18.873 -3.112 12.172 1.00 98.44 190 TYR A CA 1
ATOM 1518 C C . TYR A 1 190 ? -19.486 -2.643 10.843 1.00 98.44 190 TYR A C 1
ATOM 1520 O O . TYR A 1 190 ? -19.468 -3.385 9.862 1.00 98.44 190 TYR A O 1
ATOM 1528 N N . ALA A 1 191 ? -20.056 -1.437 10.833 1.00 97.19 191 ALA A N 1
ATOM 1529 C CA . ALA A 1 191 ? -20.506 -0.748 9.624 1.00 97.19 191 ALA A CA 1
ATOM 1530 C C . ALA A 1 191 ? -19.352 0.068 9.026 1.00 97.19 191 ALA A C 1
ATOM 1532 O O . ALA A 1 191 ? -18.720 0.850 9.749 1.00 97.19 191 ALA A O 1
ATOM 1533 N N . GLY A 1 192 ? -19.068 -0.119 7.738 1.00 94.88 192 GLY A N 1
ATOM 1534 C CA . GLY A 1 192 ? -17.981 0.574 7.059 1.00 94.88 192 GLY A CA 1
ATOM 1535 C C . GLY A 1 192 ? -18.339 2.025 6.710 1.00 94.88 192 GLY A C 1
ATOM 1536 O O . GLY A 1 192 ? -19.503 2.430 6.754 1.00 94.88 192 GLY A O 1
ATOM 1537 N N . PRO A 1 193 ? -17.332 2.859 6.398 1.00 93.06 193 PRO A N 1
ATOM 1538 C CA . PRO A 1 193 ? -17.520 4.301 6.221 1.00 93.06 193 PRO A CA 1
ATOM 1539 C C . PRO A 1 193 ? -18.245 4.697 4.925 1.00 93.06 193 PRO A C 1
ATOM 1541 O O . PRO A 1 193 ? -18.722 5.826 4.841 1.00 93.06 193 PRO A O 1
ATOM 1544 N N . PHE A 1 194 ? -18.293 3.814 3.923 1.00 94.94 194 PHE A N 1
ATOM 1545 C CA . PHE A 1 194 ? -18.803 4.104 2.575 1.00 94.94 194 PHE A CA 1
ATOM 1546 C C . PHE A 1 194 ? -19.537 2.901 1.965 1.00 94.94 194 PHE A C 1
ATOM 1548 O O . PHE A 1 194 ? -19.448 2.640 0.758 1.00 94.94 194 PHE A O 1
ATOM 1555 N N . ASP A 1 195 ? -20.227 2.130 2.806 1.00 94.88 195 ASP A N 1
ATOM 1556 C CA . ASP A 1 195 ? -20.886 0.882 2.410 1.00 94.88 195 ASP A CA 1
ATOM 1557 C C . ASP A 1 195 ? -21.902 1.112 1.289 1.00 94.88 195 ASP A C 1
ATOM 1559 O O . ASP A 1 195 ? -22.092 0.247 0.441 1.00 94.88 195 ASP A O 1
ATOM 1563 N N . GLU A 1 196 ? -22.521 2.287 1.215 1.00 95.12 196 GLU A N 1
ATOM 1564 C CA . GLU A 1 196 ? -23.504 2.649 0.195 1.00 95.12 196 GLU A CA 1
ATOM 1565 C C . GLU A 1 196 ? -22.933 2.758 -1.229 1.00 95.12 196 GLU A C 1
ATOM 1567 O O . GLU A 1 196 ? -23.697 2.778 -2.201 1.00 95.12 196 GLU A O 1
ATOM 1572 N N . LEU A 1 197 ? -21.608 2.841 -1.389 1.00 95.38 197 LEU A N 1
ATOM 1573 C CA . LEU A 1 197 ? -20.997 3.011 -2.703 1.00 95.38 197 LEU A CA 1
ATOM 1574 C C . LEU A 1 197 ? -21.167 1.749 -3.571 1.00 95.38 197 LEU A C 1
ATOM 1576 O O . LEU A 1 197 ? -20.882 0.636 -3.126 1.00 95.38 197 LEU A O 1
ATOM 1580 N N . PRO A 1 198 ? -21.506 1.885 -4.871 1.00 95.44 198 PRO A N 1
ATOM 1581 C CA . PRO A 1 198 ? -21.676 0.730 -5.754 1.00 95.44 198 PRO A CA 1
ATOM 1582 C C . PRO A 1 198 ? -20.436 -0.164 -5.882 1.00 95.44 198 PRO A C 1
ATOM 1584 O O . PRO A 1 198 ? -20.570 -1.350 -6.162 1.00 95.44 198 PRO A O 1
ATOM 1587 N N . ALA A 1 199 ? -19.231 0.395 -5.734 1.00 93.38 199 ALA A N 1
ATOM 1588 C CA . ALA A 1 199 ? -17.997 -0.388 -5.751 1.00 93.38 199 ALA A CA 1
ATOM 1589 C C . ALA A 1 199 ? -17.909 -1.326 -4.538 1.00 93.38 199 ALA A C 1
ATOM 1591 O O . ALA A 1 199 ? -17.627 -2.505 -4.726 1.00 93.38 199 ALA A O 1
ATOM 1592 N N . GLN A 1 200 ? -18.255 -0.821 -3.350 1.00 93.94 200 GLN A N 1
ATOM 1593 C CA . GLN A 1 200 ? -18.253 -1.568 -2.092 1.00 93.94 200 GLN A CA 1
ATOM 1594 C C . GLN A 1 200 ? -19.328 -2.660 -2.063 1.00 93.94 200 GLN A C 1
ATOM 1596 O O . GLN A 1 200 ? -19.071 -3.806 -1.700 1.00 93.94 200 GLN A O 1
ATOM 1601 N N . GLN A 1 201 ? -20.529 -2.340 -2.544 1.00 94.56 201 GLN A N 1
ATOM 1602 C CA . GLN A 1 201 ? -21.610 -3.321 -2.672 1.00 94.56 201 GLN A CA 1
ATOM 1603 C C . GLN A 1 201 ? -21.247 -4.456 -3.645 1.00 94.56 201 GLN A C 1
ATOM 1605 O O . GLN A 1 201 ? -21.553 -5.618 -3.399 1.00 94.56 201 GLN A O 1
ATOM 1610 N N . ARG A 1 202 ? -20.571 -4.146 -4.762 1.00 94.88 202 ARG A N 1
ATOM 1611 C CA . ARG A 1 202 ? -20.166 -5.165 -5.749 1.00 94.88 202 ARG A CA 1
ATOM 1612 C C . ARG A 1 202 ? -19.014 -6.048 -5.280 1.00 94.88 202 ARG A C 1
ATOM 1614 O O . ARG A 1 202 ? -18.931 -7.186 -5.734 1.00 94.88 202 ARG A O 1
ATOM 1621 N N . SER A 1 203 ? -18.113 -5.531 -4.450 1.00 92.88 203 SER A N 1
ATOM 1622 C CA . SER A 1 203 ? -16.997 -6.307 -3.905 1.00 92.88 203 SER A CA 1
ATOM 1623 C C . SER A 1 203 ? -17.419 -7.225 -2.756 1.00 92.88 203 SER A C 1
ATOM 1625 O O . SER A 1 203 ? -16.701 -8.179 -2.471 1.00 92.88 203 SER A O 1
ATOM 1627 N N . GLY A 1 204 ? -18.565 -6.963 -2.117 1.00 93.62 204 GLY A N 1
ATOM 1628 C CA . GLY A 1 204 ? -19.024 -7.693 -0.932 1.00 93.62 204 GLY A CA 1
ATOM 1629 C C . GLY A 1 204 ? -18.296 -7.278 0.352 1.00 93.62 204 GLY A C 1
ATOM 1630 O O . GLY A 1 204 ? -18.170 -8.071 1.287 1.00 93.62 204 GLY A O 1
ATOM 1631 N N . SER A 1 205 ? -17.738 -6.063 0.387 1.00 92.75 205 SER A N 1
ATOM 1632 C CA . SER A 1 205 ? -17.037 -5.559 1.574 1.00 92.75 205 SER A CA 1
ATOM 1633 C C . SER A 1 205 ? -17.947 -5.353 2.785 1.00 92.75 205 SER A C 1
ATOM 1635 O O . SER A 1 205 ? -17.517 -5.750 3.870 1.00 92.75 205 SER A O 1
ATOM 1637 N N . PRO A 1 206 ? -19.189 -4.836 2.652 1.00 93.94 206 PRO A N 1
ATOM 1638 C CA . PRO A 1 206 ? -20.103 -4.700 3.790 1.00 93.94 206 PRO A CA 1
ATOM 1639 C C . PRO A 1 206 ? -20.322 -6.025 4.540 1.00 93.94 206 PRO A C 1
ATOM 1641 O O . PRO A 1 206 ? -20.372 -6.083 5.773 1.00 93.94 206 PRO A O 1
ATOM 1644 N N . GLU A 1 207 ? -20.380 -7.137 3.807 1.00 94.62 207 GLU A N 1
ATOM 1645 C CA . GLU A 1 207 ? -20.499 -8.482 4.365 1.00 94.62 207 GLU A CA 1
ATOM 1646 C C . GLU A 1 207 ? -19.193 -8.986 4.991 1.00 94.62 207 GLU A C 1
ATOM 1648 O O . GLU A 1 207 ? -19.245 -9.844 5.880 1.00 94.62 207 GLU A O 1
ATOM 1653 N N . ALA A 1 208 ? -18.046 -8.457 4.566 1.00 95.31 208 ALA A N 1
ATOM 1654 C CA . ALA A 1 208 ? -16.722 -8.830 5.051 1.00 95.31 208 ALA A CA 1
ATOM 1655 C C . ALA A 1 208 ? -16.284 -8.062 6.310 1.00 95.31 208 ALA A C 1
ATOM 1657 O O . ALA A 1 208 ? -15.481 -8.617 7.068 1.00 95.31 208 ALA A O 1
ATOM 1658 N N . HIS A 1 209 ? -16.815 -6.853 6.549 1.00 97.88 209 HIS A N 1
ATOM 1659 C CA . HIS A 1 209 ? -16.415 -5.956 7.642 1.00 97.88 209 HIS A CA 1
ATOM 1660 C C . HIS A 1 209 ? -16.422 -6.633 9.004 1.00 97.88 209 HIS A C 1
ATOM 1662 O O . HIS A 1 209 ? -17.470 -6.908 9.601 1.00 97.88 209 HIS A O 1
ATOM 1668 N N . ARG A 1 210 ? -15.215 -6.896 9.496 1.00 98.38 210 ARG A N 1
ATOM 1669 C CA . ARG A 1 210 ? -14.964 -7.490 10.799 1.00 98.38 210 ARG A CA 1
ATOM 1670 C C . ARG A 1 210 ? -13.590 -7.104 11.317 1.00 98.38 210 ARG A C 1
ATOM 1672 O O . ARG A 1 210 ? -12.713 -6.715 10.544 1.00 98.38 210 ARG A O 1
ATOM 1679 N N . VAL A 1 211 ? -13.413 -7.273 12.616 1.00 98.75 211 VAL A N 1
ATOM 1680 C CA . VAL A 1 211 ? -12.099 -7.215 13.243 1.00 98.75 211 VAL A CA 1
ATOM 1681 C C . VAL A 1 211 ? -11.304 -8.481 12.908 1.00 98.75 211 VAL A C 1
ATOM 1683 O O . VAL A 1 211 ? -11.827 -9.591 13.037 1.00 98.75 211 VAL A O 1
ATOM 1686 N N . ILE A 1 212 ? -10.059 -8.305 12.475 1.00 98.69 212 ILE A N 1
ATOM 1687 C CA . ILE A 1 212 ? -9.066 -9.359 12.229 1.00 98.69 212 ILE A CA 1
ATOM 1688 C C . ILE A 1 212 ? -7.852 -9.154 13.141 1.00 98.69 212 ILE A C 1
ATOM 1690 O O . ILE A 1 212 ? -7.658 -8.066 13.686 1.00 98.69 212 ILE A O 1
ATOM 1694 N N . LEU A 1 213 ? -7.038 -10.193 13.299 1.00 98.31 213 LEU A N 1
ATOM 1695 C CA . LEU A 1 213 ? -5.815 -10.139 14.095 1.00 98.31 213 LEU A CA 1
ATOM 1696 C C . LEU A 1 213 ? -4.613 -9.865 13.196 1.00 98.31 213 LEU A C 1
ATOM 1698 O O . LEU A 1 213 ? -4.506 -10.453 12.124 1.00 98.31 213 LEU A O 1
ATOM 1702 N N . TRP A 1 214 ? -3.717 -8.987 13.640 1.00 97.81 214 TRP A N 1
ATOM 1703 C CA . TRP A 1 214 ? -2.454 -8.721 12.956 1.00 97.81 214 TRP A CA 1
ATOM 1704 C C . TRP A 1 214 ? -1.368 -8.336 13.963 1.00 97.81 214 TRP A C 1
ATOM 1706 O O . TRP A 1 214 ? -1.506 -7.357 14.696 1.00 97.81 214 TRP A O 1
ATOM 1716 N N . ASP A 1 215 ? -0.284 -9.112 13.994 1.00 95.56 215 ASP A N 1
ATOM 1717 C CA . ASP A 1 215 ? 0.784 -8.982 14.996 1.00 95.56 215 ASP A CA 1
ATOM 1718 C C . ASP A 1 215 ? 1.617 -7.699 14.861 1.00 95.56 215 ASP A C 1
ATOM 1720 O O . ASP A 1 215 ? 2.261 -7.289 15.823 1.00 95.56 215 ASP A O 1
ATOM 1724 N N . GLU A 1 216 ? 1.601 -7.045 13.695 1.00 94.62 216 GLU A N 1
ATOM 1725 C CA . GLU A 1 216 ? 2.368 -5.812 13.459 1.00 94.62 216 GLU A CA 1
ATOM 1726 C C . GLU A 1 216 ? 1.611 -4.540 13.868 1.00 94.62 216 GLU A C 1
ATOM 1728 O O . GLU A 1 216 ? 2.134 -3.432 13.744 1.00 94.62 216 GLU A O 1
ATOM 1733 N N . VAL A 1 217 ? 0.385 -4.671 14.387 1.00 95.38 217 VAL A N 1
ATOM 1734 C CA . VAL A 1 217 ? -0.334 -3.528 14.956 1.00 95.38 217 VAL A CA 1
ATOM 1735 C C . VAL A 1 217 ? 0.409 -3.039 16.199 1.00 95.38 217 VAL A C 1
ATOM 1737 O O . VAL A 1 217 ? 0.544 -3.762 17.184 1.00 95.38 217 VAL A O 1
ATOM 1740 N N . GLY A 1 218 ? 0.862 -1.787 16.158 1.00 93.00 218 GLY A N 1
ATOM 1741 C CA . GLY A 1 218 ? 1.469 -1.089 17.290 1.00 93.00 218 GLY A CA 1
ATOM 1742 C C . GLY A 1 218 ? 0.490 -0.177 18.034 1.00 93.00 218 GLY A C 1
ATOM 1743 O O . GLY A 1 218 ? -0.620 0.089 17.576 1.00 93.00 218 GLY A O 1
ATOM 1744 N N . GLU A 1 219 ? 0.929 0.348 19.180 1.00 91.81 219 GLU A N 1
ATOM 1745 C CA . GLU A 1 219 ? 0.171 1.319 19.988 1.00 91.81 219 GLU A CA 1
ATOM 1746 C C . GLU A 1 219 ? 0.931 2.626 20.274 1.00 91.81 219 GLU A C 1
ATOM 1748 O O . GLU A 1 219 ? 0.542 3.399 21.148 1.00 91.81 219 GLU A O 1
ATOM 1753 N N . GLU A 1 220 ? 2.012 2.879 19.532 1.00 87.56 220 GLU A N 1
ATOM 1754 C CA . GLU A 1 220 ? 2.804 4.112 19.642 1.00 87.56 220 GLU A CA 1
ATOM 1755 C C . GLU A 1 220 ? 2.125 5.297 18.937 1.00 87.56 220 GLU A C 1
ATOM 1757 O O . GLU A 1 220 ? 2.203 6.431 19.409 1.00 87.56 220 GLU A O 1
ATOM 1762 N N . GLU A 1 221 ? 1.409 5.031 17.840 1.00 83.56 221 GLU A N 1
ATOM 1763 C CA . GLU A 1 221 ? 0.732 6.036 17.019 1.00 83.56 221 GLU A CA 1
ATOM 1764 C C . GLU A 1 221 ? -0.724 5.643 16.710 1.00 83.56 221 GLU A C 1
ATOM 1766 O O . GLU A 1 221 ? -1.125 4.477 16.767 1.00 83.56 221 GLU A O 1
ATOM 1771 N N . GLY A 1 222 ? -1.548 6.641 16.377 1.00 92.50 222 GLY A N 1
ATOM 1772 C CA . GLY A 1 222 ? -2.946 6.435 16.003 1.00 92.50 222 GLY A CA 1
ATOM 1773 C C . GLY A 1 222 ? -3.823 5.939 17.158 1.00 92.50 222 GLY A C 1
ATOM 1774 O O . GLY A 1 222 ? -3.925 6.594 18.192 1.00 92.50 222 GLY A O 1
ATOM 1775 N N . THR A 1 223 ? -4.533 4.826 16.969 1.00 96.88 223 THR A N 1
ATOM 1776 C CA . THR A 1 223 ? -5.502 4.280 17.942 1.00 96.88 223 THR A CA 1
ATOM 1777 C C . THR A 1 223 ? -5.225 2.825 18.318 1.00 96.88 223 THR A C 1
ATOM 1779 O O . THR A 1 223 ? -5.995 2.220 19.065 1.00 96.88 223 THR A O 1
ATOM 1782 N N . GLY A 1 224 ? -4.161 2.234 17.763 1.00 96.62 224 GLY A N 1
ATOM 1783 C CA . GLY A 1 224 ? -3.890 0.796 17.828 1.00 96.62 224 GLY A CA 1
ATOM 1784 C C . GLY A 1 224 ? -4.961 -0.081 17.170 1.00 96.62 224 GLY A C 1
ATOM 1785 O O . GLY A 1 224 ? -5.024 -1.276 17.445 1.00 96.62 224 GLY A O 1
ATOM 1786 N N . ILE A 1 225 ? -5.817 0.496 16.319 1.00 98.06 225 ILE A N 1
ATOM 1787 C CA . ILE A 1 225 ? -6.738 -0.231 15.439 1.00 98.06 225 ILE A CA 1
ATOM 1788 C C . ILE A 1 225 ? -6.522 0.288 14.020 1.00 98.06 225 ILE A C 1
ATOM 1790 O O . ILE A 1 225 ? -6.738 1.471 13.744 1.00 98.06 225 ILE A O 1
ATOM 1794 N N . VAL A 1 226 ? -6.096 -0.596 13.122 1.00 97.56 226 VAL A N 1
ATOM 1795 C CA . VAL A 1 226 ? -5.711 -0.234 11.753 1.00 97.56 226 VAL A CA 1
ATOM 1796 C C . VAL A 1 226 ? -6.853 -0.557 10.800 1.00 97.56 226 VAL A C 1
ATOM 1798 O O . VAL A 1 226 ? -7.391 -1.659 10.818 1.00 97.56 226 VAL A O 1
ATOM 1801 N N . HIS A 1 227 ? -7.259 0.392 9.960 1.00 97.69 227 HIS A N 1
ATOM 1802 C CA . HIS A 1 227 ? -8.222 0.106 8.894 1.00 97.69 227 HIS A CA 1
ATOM 1803 C C . HIS A 1 227 ? -7.501 -0.572 7.723 1.00 97.69 227 HIS A C 1
ATOM 1805 O O . HIS A 1 227 ? -6.409 -0.155 7.360 1.00 97.69 227 HIS A O 1
ATOM 1811 N N . ILE A 1 228 ? -8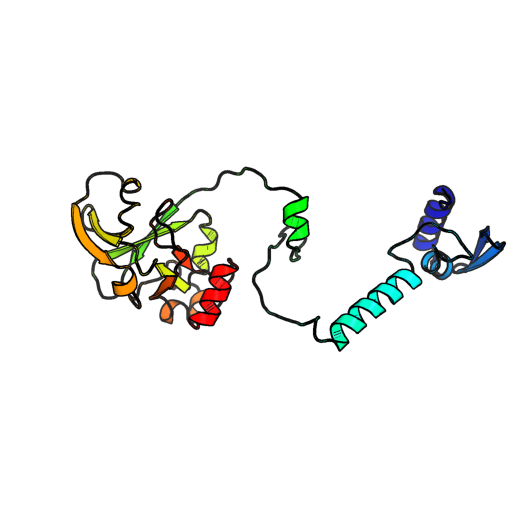.110 -1.611 7.155 1.00 97.81 228 ILE A N 1
ATOM 1812 C CA . ILE A 1 228 ? -7.499 -2.443 6.113 1.00 97.81 228 ILE A CA 1
ATOM 1813 C C . ILE A 1 228 ? -8.161 -2.150 4.771 1.00 97.81 228 ILE A C 1
ATOM 1815 O O . ILE A 1 228 ? -9.379 -2.307 4.635 1.00 97.81 228 ILE A O 1
ATOM 1819 N N . ALA A 1 229 ? -7.357 -1.753 3.789 1.00 97.06 229 ALA A N 1
ATOM 1820 C CA . ALA A 1 229 ? -7.734 -1.432 2.417 1.00 97.06 229 ALA A CA 1
ATOM 1821 C C . ALA A 1 229 ? -6.797 -2.154 1.417 1.00 97.06 229 ALA A C 1
ATOM 1823 O O . ALA A 1 229 ? -5.815 -1.577 0.943 1.00 97.06 229 ALA A O 1
ATOM 1824 N N . PRO A 1 230 ? -7.106 -3.407 1.023 1.00 94.94 230 PRO A N 1
ATOM 1825 C CA . PRO A 1 230 ? -6.214 -4.270 0.236 1.00 94.94 230 PRO A CA 1
ATOM 1826 C C . PRO A 1 230 ? -5.798 -3.753 -1.140 1.00 94.94 230 PRO A C 1
ATOM 1828 O O . PRO A 1 230 ? -4.891 -4.309 -1.745 1.00 94.94 230 PRO A O 1
ATOM 1831 N N . GLY A 1 231 ? -6.476 -2.740 -1.682 1.00 92.62 231 GLY A N 1
ATOM 1832 C CA . GLY A 1 231 ? -6.081 -2.083 -2.930 1.00 92.62 231 GLY A CA 1
ATOM 1833 C C . GLY A 1 231 ? -5.004 -1.006 -2.753 1.00 92.62 231 GLY A C 1
ATOM 1834 O O . GLY A 1 231 ? -4.508 -0.481 -3.749 1.00 92.62 231 GLY A O 1
ATOM 1835 N N . CYS A 1 232 ? -4.663 -0.644 -1.513 1.00 93.06 232 CYS A N 1
ATOM 1836 C CA . CYS A 1 232 ? -3.882 0.552 -1.190 1.00 93.06 232 CYS A CA 1
ATOM 1837 C C . CYS A 1 232 ? -2.624 0.288 -0.348 1.00 93.06 232 CYS A C 1
ATOM 1839 O O . CYS A 1 232 ? -1.798 1.192 -0.240 1.00 93.06 232 CYS A O 1
ATOM 1841 N N . GLY A 1 233 ? -2.461 -0.912 0.218 1.00 91.94 233 GLY A N 1
ATOM 1842 C CA . GLY A 1 233 ? -1.299 -1.307 1.023 1.00 91.94 233 GLY A CA 1
ATOM 1843 C C . GLY A 1 233 ? -0.833 -2.724 0.690 1.00 91.94 233 GLY A C 1
ATOM 1844 O O . GLY A 1 233 ? -1.650 -3.584 0.355 1.00 91.94 233 GLY A O 1
ATOM 1845 N N . ALA A 1 234 ? 0.478 -2.968 0.747 1.00 92.38 234 ALA A N 1
ATOM 1846 C CA . ALA A 1 234 ? 1.042 -4.285 0.447 1.00 92.38 234 ALA A CA 1
ATOM 1847 C C . ALA A 1 234 ? 0.703 -5.293 1.557 1.00 92.38 234 ALA A C 1
ATOM 1849 O O . ALA A 1 234 ? 0.288 -6.416 1.270 1.00 92.38 234 ALA A O 1
ATOM 1850 N N . GLU A 1 235 ? 0.814 -4.863 2.810 1.00 94.62 235 GLU A N 1
ATOM 1851 C CA . GLU A 1 235 ? 0.467 -5.613 4.015 1.00 94.62 235 GLU A CA 1
ATOM 1852 C C . GLU A 1 235 ? -1.036 -5.931 4.028 1.00 94.62 235 GLU A C 1
ATOM 1854 O O . GLU A 1 235 ? -1.426 -7.095 4.124 1.00 94.62 235 GLU A O 1
ATOM 1859 N N . ASP A 1 236 ? -1.881 -4.926 3.778 1.00 96.50 236 ASP A N 1
ATOM 1860 C CA . ASP A 1 236 ? -3.334 -5.073 3.629 1.00 96.50 236 ASP A CA 1
ATOM 1861 C C . ASP A 1 236 ? -3.704 -6.098 2.547 1.00 96.50 236 ASP A C 1
ATOM 1863 O O . ASP A 1 236 ? -4.640 -6.890 2.705 1.00 96.50 236 ASP A O 1
ATOM 1867 N N . PHE A 1 237 ? -2.967 -6.107 1.431 1.00 95.88 237 PHE A N 1
ATOM 1868 C CA . PHE A 1 237 ? -3.173 -7.073 0.358 1.00 95.88 237 PHE A CA 1
ATOM 1869 C C . PHE A 1 237 ? -2.800 -8.496 0.779 1.00 95.88 237 PHE A C 1
ATOM 1871 O O . PHE A 1 237 ? -3.514 -9.433 0.409 1.00 95.88 237 PHE A O 1
ATOM 1878 N N . GLN A 1 238 ? -1.744 -8.697 1.573 1.00 95.50 238 GLN A N 1
ATOM 1879 C CA . GLN A 1 238 ? -1.437 -10.027 2.117 1.00 95.50 238 GLN A CA 1
ATOM 1880 C C . GLN A 1 238 ? -2.499 -10.481 3.120 1.00 95.50 238 GLN A C 1
ATOM 1882 O O . GLN A 1 238 ? -3.041 -11.578 2.958 1.00 95.50 238 GLN A O 1
ATOM 1887 N N . LEU A 1 239 ? -2.908 -9.608 4.046 1.00 96.44 239 LEU A N 1
ATOM 1888 C CA . LEU A 1 239 ? -4.004 -9.879 4.986 1.00 96.44 239 LEU A CA 1
ATOM 1889 C C . LEU A 1 239 ? -5.300 -10.249 4.252 1.00 96.44 239 LEU A C 1
ATOM 1891 O O . LEU A 1 239 ? -6.051 -11.121 4.693 1.00 96.44 239 LEU A O 1
ATOM 1895 N N . SER A 1 240 ? -5.556 -9.645 3.087 1.00 95.56 240 SER A N 1
ATOM 1896 C CA . SER A 1 240 ? -6.715 -10.005 2.267 1.00 95.56 240 SER A CA 1
ATOM 1897 C C . SER A 1 240 ? -6.678 -11.445 1.763 1.00 95.56 240 SER A C 1
ATOM 1899 O O . SER A 1 240 ? -7.716 -12.105 1.728 1.00 95.56 240 SER A O 1
ATOM 1901 N N . LYS A 1 241 ? -5.496 -11.967 1.426 1.00 94.88 241 LYS A N 1
ATOM 1902 C CA . LYS A 1 241 ? -5.335 -13.360 0.992 1.00 94.88 241 LYS A CA 1
ATOM 1903 C C . LYS A 1 241 ? -5.489 -14.319 2.165 1.00 94.88 241 LYS A C 1
ATOM 1905 O O . LYS A 1 241 ? -6.138 -15.349 2.012 1.00 94.88 241 LYS A O 1
ATOM 1910 N N . GLU A 1 242 ? -4.925 -13.971 3.318 1.00 95.81 242 GLU A N 1
ATOM 1911 C CA . GLU A 1 242 ? -4.963 -14.793 4.533 1.00 95.81 242 GLU A CA 1
ATOM 1912 C C . GLU A 1 242 ? -6.381 -14.914 5.099 1.00 95.81 242 GLU A C 1
ATOM 1914 O O . GLU A 1 242 ? -6.838 -16.009 5.429 1.00 95.81 242 GLU A O 1
ATOM 1919 N N . HIS A 1 243 ? -7.114 -13.801 5.142 1.00 95.75 243 HIS A N 1
ATOM 1920 C CA . HIS A 1 243 ? -8.452 -13.736 5.727 1.00 95.75 243 HIS A CA 1
ATOM 1921 C C . HIS A 1 243 ? -9.587 -13.799 4.693 1.00 95.75 243 HIS A C 1
ATOM 1923 O O . HIS A 1 243 ? -10.757 -13.669 5.063 1.00 95.75 243 HIS A O 1
ATOM 1929 N N . GLY A 1 244 ? -9.282 -13.981 3.405 1.00 95.19 244 GLY A N 1
ATOM 1930 C CA . GLY A 1 244 ? -10.284 -14.021 2.336 1.00 95.19 244 GLY A CA 1
ATOM 1931 C C . GLY A 1 244 ? -11.104 -12.730 2.240 1.00 95.19 244 GLY A C 1
ATOM 1932 O O . GLY A 1 244 ? -12.332 -12.780 2.156 1.00 95.19 244 GLY A O 1
ATOM 1933 N N . LEU A 1 245 ? -10.442 -11.575 2.327 1.00 95.81 245 LEU A N 1
ATOM 1934 C CA . LEU A 1 245 ? -11.079 -10.261 2.226 1.00 95.81 245 LEU A CA 1
ATOM 1935 C C . LEU A 1 245 ? -11.198 -9.833 0.757 1.00 95.81 245 LEU A C 1
ATOM 1937 O O . LEU A 1 245 ? -10.333 -10.166 -0.059 1.00 95.81 245 LEU A O 1
ATOM 1941 N N . PRO A 1 246 ? -12.249 -9.078 0.399 1.00 94.38 246 PRO A N 1
ATOM 1942 C CA . PRO A 1 246 ? -12.368 -8.531 -0.941 1.00 94.38 246 PRO A CA 1
ATOM 1943 C C . PRO A 1 246 ? -11.286 -7.479 -1.214 1.00 94.38 246 PRO A C 1
ATOM 1945 O O . PRO A 1 246 ? -10.757 -6.845 -0.305 1.00 94.38 246 PRO A O 1
ATOM 1948 N N . VAL A 1 247 ? -10.981 -7.279 -2.497 1.00 92.81 247 VAL A N 1
ATOM 1949 C CA . VAL A 1 247 ? -10.047 -6.246 -2.963 1.00 92.81 247 VAL A CA 1
ATOM 1950 C C . VAL A 1 247 ? -10.837 -5.238 -3.787 1.00 92.81 247 VAL A C 1
ATOM 1952 O O . VAL A 1 247 ? -11.311 -5.582 -4.876 1.00 92.81 247 VAL A O 1
ATOM 1955 N N . VAL A 1 248 ? -10.976 -4.029 -3.241 1.00 87.88 248 VAL A N 1
ATOM 1956 C CA . VAL A 1 248 ? -11.731 -2.898 -3.808 1.00 87.88 248 VAL A CA 1
ATOM 1957 C C . VAL A 1 248 ? -10.810 -1.964 -4.570 1.00 87.88 248 VAL A C 1
ATOM 1959 O O . VAL A 1 248 ? -9.814 -1.509 -3.964 1.00 87.88 248 VAL A O 1
#

pLDDT: mean 93.78, std 5.64, range [59.81, 98.75]